Protein AF-A0A957K0I7-F1 (afdb_monomer_lite)

Radius of gyration: 17.75 Å; chains: 1; bounding box: 52×29×49 Å

pLDDT: mean 94.02, std 5.44, range [66.31, 98.75]

Sequence (194 aa):
MSESTLFILFVSIIIAAIPTAIFVAIIYWIDRYEKEPLWLLITTFLWGAVPSIIAAFIINTLFSIPFYLVGEGFGDAIGATFIAPLVEESLKGAALLLILFFWRSEIDSLLDGIIYGAMIGLGFGMVEDIFYFVSQYQAGGVEGWTATILLRTMFSLNHALFTGVTGLGIAAAKLTRNNMVKIAAPFLGWCGAV

Foldseek 3Di:
DDPVLVVLLVVLLVLLVVLLVVVLVVLQVVCVPPGFDVVLLVVLLVQLQPPLLVQLVVQLVVVLVVQVVVPVVRSVCCSVPPVNLLSNLVSSLVSLVVCCVPVVVRLQDLSSLLSSQLSSLSSNLSNVSSVQLSVLCVVPNPVSNVVSSVVSSVVSRLSSRLSSLLSSLCSQLSNDPDPVSVPVSNVVSSVSSD

Structure (mmCIF, N/CA/C/O backbone):
data_AF-A0A957K0I7-F1
#
_entry.id   AF-A0A957K0I7-F1
#
loop_
_atom_site.group_PDB
_atom_site.id
_atom_site.type_symbol
_atom_site.label_atom_id
_atom_site.label_alt_id
_atom_site.label_comp_id
_atom_site.label_asym_id
_atom_site.label_entity_id
_atom_site.label_seq_id
_atom_site.pdbx_PDB_ins_code
_atom_site.Cartn_x
_atom_site.Cartn_y
_atom_site.Cartn_z
_atom_site.occupancy
_atom_site.B_iso_or_equiv
_atom_site.auth_seq_id
_atom_site.auth_comp_id
_atom_site.auth_asym_id
_atom_site.auth_atom_id
_atom_site.pdbx_PDB_model_num
ATOM 1 N N . MET A 1 1 ? 22.679 -8.306 -15.776 1.00 66.31 1 MET A N 1
ATOM 2 C CA . MET A 1 1 ? 22.317 -6.870 -15.835 1.00 66.31 1 MET A CA 1
ATOM 3 C C . MET A 1 1 ? 23.543 -6.080 -16.242 1.00 66.31 1 MET A C 1
ATOM 5 O O . MET A 1 1 ? 24.630 -6.453 -15.821 1.00 66.31 1 MET A O 1
ATOM 9 N N . SER A 1 2 ? 23.379 -5.036 -17.054 1.00 85.06 2 SER A N 1
ATOM 10 C CA . SER A 1 2 ? 24.474 -4.101 -17.342 1.00 85.06 2 SER A CA 1
ATOM 11 C C . SER A 1 2 ? 24.793 -3.245 -16.105 1.00 85.06 2 SER A C 1
ATOM 13 O O . SER A 1 2 ? 23.934 -3.091 -15.231 1.00 85.06 2 SER A O 1
ATOM 15 N N . GLU A 1 3 ? 26.002 -2.681 -16.025 1.00 86.06 3 GLU A N 1
ATOM 16 C CA . GLU A 1 3 ? 26.393 -1.775 -14.932 1.00 86.06 3 GLU A CA 1
ATOM 17 C C . GLU A 1 3 ? 25.446 -0.570 -14.815 1.00 86.06 3 GLU A C 1
ATOM 19 O O . GLU A 1 3 ? 25.076 -0.175 -13.709 1.00 86.06 3 GLU A O 1
ATOM 24 N N . SER A 1 4 ? 24.958 -0.045 -15.945 1.00 86.81 4 SER A N 1
ATOM 25 C CA . SER A 1 4 ? 23.986 1.051 -15.956 1.00 86.81 4 SER A CA 1
ATOM 26 C C . SER A 1 4 ? 22.631 0.637 -15.378 1.00 86.81 4 SER A C 1
ATOM 28 O O . SER A 1 4 ? 22.035 1.398 -14.622 1.00 86.81 4 SER A O 1
ATOM 30 N N . THR A 1 5 ? 22.153 -0.583 -15.646 1.00 89.19 5 THR A N 1
ATOM 31 C CA . THR A 1 5 ? 20.900 -1.082 -15.052 1.00 89.19 5 THR A CA 1
ATOM 32 C C . THR A 1 5 ? 21.017 -1.260 -13.536 1.00 89.19 5 THR A C 1
ATOM 34 O O . THR A 1 5 ? 20.062 -0.980 -12.817 1.00 89.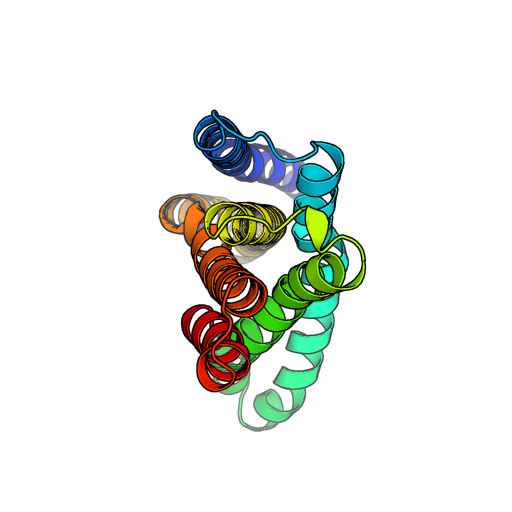19 5 THR A O 1
ATOM 37 N N . LEU A 1 6 ? 22.172 -1.712 -13.033 1.00 92.38 6 LEU A N 1
ATOM 38 C CA . LEU A 1 6 ? 22.417 -1.826 -11.587 1.00 92.38 6 LEU A CA 1
ATOM 39 C C . LEU A 1 6 ? 22.418 -0.455 -10.907 1.00 92.38 6 LEU A C 1
ATOM 41 O O . LEU A 1 6 ? 21.799 -0.290 -9.857 1.00 92.38 6 LEU A O 1
ATOM 45 N N . PHE A 1 7 ? 23.062 0.533 -11.530 1.00 94.69 7 PHE A N 1
ATOM 46 C CA . PHE A 1 7 ? 23.032 1.912 -11.054 1.00 94.69 7 PHE A CA 1
ATOM 47 C C . PHE A 1 7 ? 21.597 2.456 -10.999 1.00 94.69 7 PHE A C 1
ATOM 49 O O . PHE A 1 7 ? 21.172 2.963 -9.963 1.00 94.69 7 PHE A O 1
ATOM 56 N N . ILE A 1 8 ? 20.818 2.280 -12.070 1.00 95.69 8 ILE A N 1
ATOM 57 C CA . ILE A 1 8 ? 19.419 2.728 -12.116 1.00 95.69 8 ILE A CA 1
ATOM 58 C C . ILE A 1 8 ? 18.557 2.023 -11.073 1.00 95.69 8 ILE A C 1
ATOM 60 O O . ILE A 1 8 ? 17.728 2.679 -10.448 1.00 95.69 8 ILE A O 1
ATOM 64 N N . LEU A 1 9 ? 18.755 0.724 -10.837 1.00 95.94 9 LEU A N 1
ATOM 65 C CA . LEU A 1 9 ? 18.056 0.007 -9.769 1.00 95.94 9 LEU A CA 1
ATOM 66 C C . LEU A 1 9 ? 18.325 0.654 -8.404 1.00 95.94 9 LEU A C 1
ATOM 68 O O . LEU A 1 9 ? 17.383 0.952 -7.675 1.00 95.94 9 LEU A O 1
ATOM 72 N N . PHE A 1 10 ? 19.591 0.918 -8.073 1.00 96.81 10 PHE A N 1
ATOM 73 C CA . PHE A 1 10 ? 19.952 1.545 -6.799 1.00 96.81 10 PHE A CA 1
ATOM 74 C C . PHE A 1 10 ? 19.325 2.936 -6.641 1.00 96.81 10 PHE A C 1
ATOM 76 O O . PHE A 1 10 ? 18.742 3.242 -5.601 1.00 96.81 10 PHE A O 1
ATOM 83 N N . VAL A 1 11 ? 19.379 3.763 -7.688 1.00 96.94 11 VAL A N 1
ATOM 84 C CA . VAL A 1 11 ? 18.759 5.095 -7.665 1.00 96.94 11 VAL A CA 1
ATOM 85 C C . VAL A 1 11 ? 17.232 4.994 -7.567 1.00 96.94 11 VAL A C 1
ATOM 87 O O . VAL A 1 11 ? 16.623 5.747 -6.814 1.00 96.94 11 VAL A O 1
ATOM 90 N N . SER A 1 12 ? 16.613 4.030 -8.250 1.00 96.62 12 SER A N 1
ATOM 91 C CA . SER A 1 12 ? 15.164 3.780 -8.196 1.00 96.62 12 SER A CA 1
ATOM 92 C C . SER A 1 12 ? 14.698 3.398 -6.790 1.00 96.62 12 SER A C 1
ATOM 94 O O . SER A 1 12 ? 13.670 3.896 -6.342 1.00 96.62 12 SER A O 1
ATOM 96 N N . ILE A 1 13 ? 15.478 2.584 -6.067 1.00 97.06 13 ILE A N 1
ATOM 97 C CA . ILE A 1 13 ? 15.206 2.237 -4.662 1.00 97.06 13 ILE A CA 1
ATOM 98 C C . ILE A 1 13 ? 15.201 3.492 -3.787 1.00 97.06 13 ILE A C 1
ATOM 100 O O . ILE A 1 13 ? 14.279 3.688 -3.000 1.00 97.06 13 ILE A O 1
ATOM 104 N N . ILE A 1 14 ? 16.205 4.361 -3.937 1.00 97.12 14 ILE A N 1
ATOM 105 C CA . ILE A 1 14 ? 16.284 5.606 -3.160 1.00 97.12 14 ILE A CA 1
ATOM 106 C C . ILE A 1 14 ? 15.091 6.510 -3.477 1.00 97.12 14 ILE A C 1
ATOM 108 O O . ILE A 1 14 ? 14.452 7.023 -2.561 1.00 97.12 14 ILE A O 1
ATOM 112 N N . ILE A 1 15 ? 14.772 6.687 -4.761 1.00 95.94 15 ILE A N 1
ATOM 113 C CA . ILE A 1 15 ? 13.673 7.552 -5.197 1.00 95.94 15 ILE A CA 1
ATOM 114 C C . ILE A 1 15 ? 12.327 7.042 -4.679 1.00 95.94 15 ILE A C 1
ATOM 116 O O . ILE A 1 15 ? 11.565 7.851 -4.164 1.00 95.94 15 ILE A O 1
ATOM 120 N N . ALA A 1 16 ? 12.048 5.736 -4.746 1.00 96.06 16 ALA A N 1
ATOM 121 C CA . ALA A 1 16 ? 10.809 5.153 -4.219 1.00 96.06 16 ALA A CA 1
ATOM 122 C C . ALA A 1 16 ? 10.726 5.227 -2.682 1.00 96.06 16 ALA A C 1
ATOM 124 O O . ALA A 1 16 ? 9.651 5.423 -2.108 1.00 96.06 16 ALA A O 1
ATOM 125 N N . ALA A 1 17 ? 11.865 5.114 -1.992 1.00 96.00 17 ALA A N 1
ATOM 126 C CA . ALA A 1 17 ? 11.919 5.170 -0.535 1.00 96.00 17 ALA A CA 1
ATOM 127 C C . ALA A 1 17 ? 11.617 6.567 0.030 1.00 96.00 17 ALA A C 1
ATOM 129 O O . ALA A 1 17 ? 11.059 6.657 1.118 1.00 96.00 17 ALA A O 1
ATOM 130 N N . ILE A 1 18 ? 11.951 7.653 -0.677 1.00 95.25 18 ILE A N 1
ATOM 131 C CA . ILE A 1 18 ? 11.739 9.031 -0.190 1.00 95.25 18 ILE A CA 1
ATOM 132 C C . ILE A 1 18 ? 10.255 9.350 0.084 1.00 95.25 18 ILE A C 1
ATOM 134 O O . ILE A 1 18 ? 9.939 9.662 1.235 1.00 95.25 18 ILE A O 1
ATOM 138 N N . PRO A 1 19 ? 9.328 9.283 -0.897 1.00 93.88 19 PRO A N 1
ATOM 139 C CA . PRO A 1 19 ? 7.916 9.567 -0.649 1.00 93.88 19 PRO A CA 1
ATOM 140 C C . PRO A 1 19 ? 7.328 8.562 0.343 1.00 93.88 19 PRO A C 1
ATOM 142 O O . PRO A 1 19 ? 6.630 8.959 1.273 1.00 93.88 19 PRO A O 1
ATOM 145 N N . THR A 1 20 ? 7.693 7.283 0.225 1.00 96.19 20 THR A N 1
ATOM 146 C CA . THR A 1 20 ? 7.262 6.231 1.152 1.00 96.19 20 THR A CA 1
ATOM 147 C C . THR A 1 20 ? 7.633 6.565 2.598 1.00 96.19 20 THR A C 1
ATOM 149 O O . THR A 1 20 ? 6.773 6.545 3.474 1.00 96.19 20 THR A O 1
ATOM 152 N N . ALA A 1 21 ? 8.888 6.936 2.865 1.00 95.75 21 ALA A N 1
ATOM 153 C CA . ALA A 1 21 ? 9.355 7.293 4.202 1.00 95.75 21 ALA A CA 1
ATOM 154 C C . ALA A 1 21 ? 8.661 8.550 4.743 1.00 95.75 21 ALA A C 1
ATOM 156 O O . ALA A 1 21 ? 8.320 8.594 5.925 1.00 95.75 21 ALA A O 1
ATOM 157 N N . ILE A 1 22 ? 8.407 9.547 3.886 1.00 94.94 22 ILE A N 1
ATOM 158 C CA . ILE A 1 22 ? 7.628 10.738 4.251 1.00 94.94 22 ILE A CA 1
ATOM 159 C C . ILE A 1 22 ? 6.218 10.329 4.693 1.00 94.94 22 ILE A C 1
ATOM 161 O O . ILE A 1 22 ? 5.757 10.779 5.740 1.00 94.94 22 ILE A O 1
ATOM 165 N N . PHE A 1 23 ? 5.544 9.446 3.954 1.00 94.62 23 PHE A N 1
ATOM 166 C CA . PHE A 1 23 ? 4.185 9.024 4.299 1.00 94.62 23 PHE A CA 1
ATOM 167 C C . PHE A 1 23 ? 4.119 8.102 5.508 1.00 94.62 23 PHE A C 1
ATOM 169 O O . PHE A 1 23 ? 3.231 8.285 6.336 1.00 94.62 23 PHE A O 1
ATOM 176 N N . VAL A 1 24 ? 5.083 7.195 5.682 1.00 95.62 24 VAL A N 1
ATOM 177 C CA . VAL A 1 24 ? 5.223 6.425 6.927 1.00 95.62 24 VAL A CA 1
ATOM 178 C C . VAL A 1 24 ? 5.392 7.374 8.116 1.00 95.62 24 VAL A C 1
ATOM 180 O O . VAL A 1 24 ? 4.730 7.199 9.137 1.00 95.62 24 VAL A O 1
ATOM 183 N N . ALA A 1 25 ? 6.221 8.414 7.985 1.00 94.50 25 ALA A N 1
ATOM 184 C CA . ALA A 1 25 ? 6.403 9.407 9.041 1.00 94.50 25 ALA A CA 1
ATOM 185 C C . ALA A 1 25 ? 5.122 10.213 9.318 1.00 94.50 25 ALA A C 1
ATOM 187 O O . ALA A 1 25 ? 4.814 10.474 10.480 1.00 94.50 25 ALA A O 1
ATOM 188 N N . ILE A 1 26 ? 4.359 10.579 8.281 1.00 93.62 26 ILE A N 1
ATOM 189 C CA . ILE A 1 26 ? 3.063 11.261 8.428 1.00 93.62 26 ILE A CA 1
ATOM 190 C C . ILE A 1 26 ? 2.051 10.355 9.136 1.00 93.62 26 ILE A C 1
ATOM 192 O O . ILE A 1 26 ? 1.419 10.806 10.085 1.00 93.62 26 ILE A O 1
ATOM 196 N N . ILE A 1 27 ? 1.919 9.091 8.727 1.00 92.50 27 ILE A N 1
ATOM 197 C CA . ILE A 1 27 ? 1.015 8.113 9.356 1.00 92.50 27 ILE A CA 1
ATOM 198 C C . ILE A 1 27 ? 1.375 7.930 10.831 1.00 92.50 27 ILE A C 1
ATOM 200 O O . ILE A 1 27 ? 0.520 8.088 11.698 1.00 92.50 27 ILE A O 1
ATOM 204 N N . TYR A 1 28 ? 2.658 7.712 11.123 1.00 91.31 28 TYR A N 1
ATOM 205 C CA . TYR A 1 28 ? 3.152 7.583 12.494 1.00 91.31 28 TYR A CA 1
ATOM 206 C C . TYR A 1 28 ? 2.937 8.854 13.335 1.00 91.31 28 TYR A C 1
ATOM 208 O O . TYR A 1 28 ? 2.811 8.790 14.557 1.00 91.31 28 TYR A O 1
ATOM 216 N N . TRP A 1 29 ? 2.914 10.029 12.700 1.00 90.88 29 TRP A N 1
ATOM 217 C CA . TRP A 1 29 ? 2.640 11.298 13.371 1.00 90.88 29 TRP A CA 1
ATOM 218 C C . TRP A 1 29 ? 1.145 11.551 13.602 1.00 90.88 29 TRP A C 1
ATOM 220 O O . TRP A 1 29 ? 0.786 12.119 14.634 1.00 90.88 29 TRP A O 1
ATOM 230 N N . ILE A 1 30 ? 0.276 11.144 12.670 1.00 87.62 30 ILE A N 1
ATOM 231 C CA . ILE A 1 30 ? -1.187 11.231 12.819 1.00 87.62 30 ILE A CA 1
ATOM 232 C C . ILE A 1 30 ? -1.633 10.408 14.028 1.00 87.62 30 ILE A C 1
ATOM 234 O O . ILE A 1 30 ? -2.478 10.858 14.805 1.00 87.62 30 ILE A O 1
ATOM 238 N N . ASP A 1 31 ? -0.987 9.266 14.240 1.00 84.69 31 ASP A N 1
ATOM 239 C CA . ASP A 1 31 ? -1.223 8.355 15.352 1.00 84.69 31 ASP A CA 1
ATOM 240 C C . ASP A 1 31 ? -0.607 8.821 16.692 1.00 84.69 31 ASP A C 1
ATOM 242 O O . ASP A 1 31 ? 0.098 8.117 17.415 1.00 84.69 31 ASP A O 1
ATOM 246 N N . ARG A 1 32 ? -0.786 10.103 17.022 1.00 80.19 32 ARG A N 1
ATOM 247 C CA . ARG A 1 32 ? -0.104 10.731 18.167 1.00 80.19 32 ARG A CA 1
ATOM 248 C C . ARG A 1 32 ? -0.681 10.355 19.530 1.00 80.19 32 ARG A C 1
ATOM 250 O O . ARG A 1 32 ? 0.000 10.577 20.532 1.00 80.19 32 ARG A O 1
ATOM 257 N N . TYR A 1 33 ? -1.941 9.925 19.580 1.00 75.50 33 TYR A N 1
ATOM 258 C CA . TYR A 1 33 ? -2.683 9.732 20.830 1.00 75.50 33 TYR A CA 1
ATOM 259 C C . TYR A 1 33 ? -2.696 8.270 21.287 1.00 75.50 33 TYR A C 1
ATOM 261 O O . TYR A 1 33 ? -2.727 8.043 22.494 1.00 75.50 33 TYR A O 1
ATOM 269 N N . GLU A 1 34 ? -2.590 7.315 20.361 1.00 82.56 34 GLU A N 1
ATOM 270 C CA . GLU A 1 34 ? -2.687 5.877 20.626 1.00 82.56 34 GLU A CA 1
ATOM 271 C C . GLU A 1 34 ? -1.740 5.102 19.706 1.00 82.56 34 GLU A C 1
ATOM 273 O O . GLU A 1 34 ? -2.150 4.407 18.797 1.00 82.56 34 GLU A O 1
ATOM 278 N N . LYS A 1 35 ? -0.433 5.263 19.936 1.00 83.44 35 LYS A N 1
ATOM 279 C CA . LYS A 1 35 ? 0.574 4.710 19.029 1.00 83.44 35 LYS A CA 1
ATOM 280 C C . LYS A 1 35 ? 0.463 3.197 18.875 1.00 83.44 35 LYS A C 1
ATOM 282 O O . LYS A 1 35 ? 0.718 2.471 19.841 1.00 83.44 35 LYS A O 1
ATOM 287 N N . GLU A 1 36 ? 0.289 2.753 17.638 1.00 90.81 36 GLU A N 1
ATOM 288 C CA . GLU A 1 36 ? 0.343 1.339 17.292 1.00 90.81 36 GLU A CA 1
ATOM 289 C C . GLU A 1 36 ? 1.702 0.711 17.640 1.00 90.81 36 GLU A C 1
ATOM 291 O O . GLU A 1 36 ? 2.762 1.357 17.530 1.00 90.81 36 GLU A O 1
ATOM 296 N N . PRO A 1 37 ? 1.734 -0.585 18.005 1.00 92.94 37 PRO A N 1
ATOM 297 C CA . PRO A 1 37 ? 2.982 -1.290 18.228 1.00 92.94 37 PRO A CA 1
ATOM 298 C C . PRO A 1 37 ? 3.869 -1.238 16.981 1.00 92.94 37 PRO A C 1
ATOM 300 O O . PRO A 1 37 ? 3.512 -1.724 15.907 1.00 92.94 37 PRO A O 1
ATOM 303 N N . LEU A 1 38 ? 5.087 -0.711 17.134 1.00 94.31 38 LEU A N 1
ATOM 304 C CA . LEU A 1 38 ? 6.014 -0.521 16.011 1.00 94.31 38 LEU A CA 1
ATOM 305 C C . LEU A 1 38 ? 6.267 -1.816 15.222 1.00 94.31 38 LEU A C 1
ATOM 307 O O . LEU A 1 38 ? 6.427 -1.787 14.004 1.00 94.31 38 LEU A O 1
ATOM 311 N N . TRP A 1 39 ? 6.283 -2.963 15.903 1.00 96.19 39 TRP A N 1
ATOM 312 C CA . TRP A 1 39 ? 6.478 -4.253 15.251 1.00 96.19 39 TRP A CA 1
ATOM 313 C C . TRP A 1 39 ? 5.316 -4.617 14.310 1.00 96.19 39 TRP A C 1
ATOM 315 O O . TRP A 1 39 ? 5.571 -5.234 13.276 1.00 96.19 39 TRP A O 1
ATOM 325 N N . LEU A 1 40 ? 4.076 -4.199 14.597 1.00 96.44 40 LEU A N 1
ATOM 326 C CA . LEU A 1 40 ? 2.932 -4.390 13.699 1.00 96.44 40 LEU A CA 1
ATOM 327 C C . LEU A 1 40 ? 2.991 -3.449 12.505 1.00 96.44 40 LEU A C 1
ATOM 329 O O . LEU A 1 40 ? 2.747 -3.899 11.388 1.00 96.44 40 LEU A O 1
ATOM 333 N N . LEU A 1 41 ? 3.397 -2.192 12.698 1.00 96.88 41 LEU A N 1
ATOM 334 C CA . LEU A 1 41 ? 3.631 -1.255 11.590 1.00 96.88 41 LEU A CA 1
ATOM 335 C C . LEU A 1 41 ? 4.718 -1.769 10.633 1.00 96.88 41 LEU A C 1
ATOM 337 O O . LEU A 1 41 ? 4.567 -1.718 9.414 1.00 96.88 41 LEU A O 1
ATOM 341 N N . ILE A 1 42 ? 5.802 -2.330 11.176 1.00 97.75 42 ILE A N 1
ATOM 342 C CA . ILE A 1 42 ? 6.856 -2.961 10.370 1.00 97.75 42 ILE A CA 1
ATOM 343 C C . ILE A 1 42 ? 6.317 -4.215 9.675 1.00 97.75 42 ILE A C 1
ATOM 345 O O . ILE A 1 42 ? 6.557 -4.406 8.487 1.00 97.75 42 ILE A O 1
ATOM 349 N N . THR A 1 43 ? 5.574 -5.067 10.383 1.00 98.00 43 THR A N 1
ATOM 350 C CA . THR A 1 43 ? 5.046 -6.321 9.821 1.00 98.00 43 THR A CA 1
ATOM 351 C C . THR A 1 43 ? 4.048 -6.061 8.694 1.00 98.00 43 THR A C 1
ATOM 353 O O . THR A 1 43 ? 4.112 -6.717 7.658 1.00 98.00 43 THR A O 1
ATOM 356 N N . THR A 1 44 ? 3.161 -5.080 8.860 1.00 98.25 44 THR A N 1
ATOM 357 C CA . THR A 1 44 ? 2.193 -4.655 7.838 1.00 98.25 44 THR A CA 1
ATOM 358 C C . THR A 1 44 ? 2.883 -4.083 6.610 1.00 98.25 44 THR A C 1
ATOM 360 O O . THR A 1 44 ? 2.599 -4.519 5.496 1.00 98.25 44 THR A O 1
ATOM 363 N N . PHE A 1 45 ? 3.863 -3.200 6.802 1.00 98.62 45 PHE A N 1
ATOM 364 C CA . PHE A 1 45 ? 4.696 -2.705 5.709 1.00 98.62 45 PHE A CA 1
ATOM 365 C C . PHE A 1 45 ? 5.399 -3.839 4.955 1.00 98.62 45 PHE A C 1
ATOM 367 O O . PHE A 1 45 ? 5.314 -3.932 3.730 1.00 98.62 45 PHE A O 1
ATOM 374 N N . LEU A 1 46 ? 6.064 -4.740 5.683 1.00 98.50 46 LEU A N 1
ATOM 375 C CA . LEU A 1 46 ? 6.791 -5.860 5.090 1.00 98.50 46 LEU A CA 1
ATOM 376 C C . LEU A 1 46 ? 5.865 -6.856 4.392 1.00 98.50 46 LEU A C 1
ATOM 378 O O . LEU A 1 46 ? 6.269 -7.436 3.387 1.00 98.50 46 LEU A O 1
ATOM 382 N N . TRP A 1 47 ? 4.631 -7.034 4.870 1.00 98.69 47 TRP A N 1
ATOM 383 C CA . TRP A 1 47 ? 3.631 -7.855 4.192 1.00 98.69 47 TRP A CA 1
ATOM 384 C C . TRP A 1 47 ? 3.323 -7.328 2.789 1.00 98.69 47 TRP A C 1
ATOM 386 O O . TRP A 1 47 ? 3.329 -8.096 1.825 1.00 98.69 47 TRP A O 1
ATOM 396 N N . GLY A 1 48 ? 3.099 -6.017 2.666 1.00 98.38 48 GLY A N 1
ATOM 397 C CA . GLY A 1 48 ? 2.915 -5.364 1.371 1.00 98.38 48 GLY A CA 1
ATOM 398 C C . GLY A 1 48 ? 4.153 -5.490 0.485 1.00 98.38 48 GLY A C 1
ATOM 399 O O . GLY A 1 48 ? 4.062 -5.927 -0.660 1.00 98.38 48 GLY A O 1
ATOM 400 N N . ALA A 1 49 ? 5.320 -5.170 1.047 1.00 98.19 49 ALA A N 1
ATOM 401 C CA . ALA A 1 49 ? 6.584 -5.085 0.318 1.00 98.19 49 ALA A CA 1
ATOM 402 C C . ALA A 1 49 ? 7.159 -6.437 -0.137 1.00 98.19 49 ALA A C 1
ATOM 404 O O . ALA A 1 49 ? 8.014 -6.463 -1.020 1.00 98.19 49 ALA A O 1
ATOM 405 N N . VAL A 1 50 ? 6.753 -7.559 0.469 1.00 97.88 50 VAL A N 1
ATOM 406 C CA . VAL A 1 50 ? 7.363 -8.868 0.184 1.00 97.88 50 VAL A CA 1
ATOM 407 C C . VAL A 1 50 ? 6.330 -9.910 -0.260 1.00 97.88 50 VAL A C 1
ATOM 409 O O . VAL A 1 50 ? 6.216 -10.130 -1.467 1.00 97.88 50 VAL A O 1
ATOM 412 N N . PRO A 1 51 ? 5.572 -10.586 0.629 1.00 97.56 51 PRO A N 1
ATOM 413 C CA . PRO A 1 51 ? 4.712 -11.683 0.200 1.00 97.56 51 PRO A CA 1
ATOM 414 C C . PRO A 1 51 ? 3.565 -11.220 -0.699 1.00 97.56 51 PRO A C 1
ATOM 416 O O . PRO A 1 51 ? 3.250 -11.918 -1.660 1.00 97.56 51 PRO A O 1
ATOM 419 N N . SER A 1 52 ? 2.960 -10.059 -0.425 1.00 97.19 52 SER A N 1
ATOM 420 C CA . SER A 1 52 ? 1.818 -9.569 -1.201 1.00 97.19 52 SER A CA 1
ATOM 421 C C . SER A 1 52 ? 2.211 -9.269 -2.644 1.00 97.19 52 SER A C 1
ATOM 423 O O . SER A 1 52 ? 1.582 -9.797 -3.556 1.00 97.19 52 SER A O 1
ATOM 425 N N . ILE A 1 53 ? 3.284 -8.507 -2.862 1.00 95.81 53 ILE A N 1
ATOM 426 C CA . ILE A 1 53 ? 3.730 -8.166 -4.214 1.00 95.81 53 ILE A CA 1
ATOM 427 C C . ILE A 1 53 ? 4.241 -9.380 -4.996 1.00 95.81 53 ILE A C 1
ATOM 429 O O . ILE A 1 53 ? 3.884 -9.551 -6.158 1.00 95.81 53 ILE A O 1
ATOM 433 N N . ILE A 1 54 ? 4.989 -10.291 -4.360 1.00 96.50 54 ILE A N 1
ATOM 434 C CA . ILE A 1 54 ? 5.450 -11.530 -5.012 1.00 96.50 54 ILE A CA 1
ATOM 435 C C . ILE A 1 54 ? 4.257 -12.391 -5.440 1.00 96.50 54 ILE A C 1
ATOM 437 O O . ILE A 1 54 ? 4.205 -12.859 -6.579 1.00 96.50 54 ILE A O 1
ATOM 441 N N . ALA A 1 55 ? 3.289 -12.596 -4.543 1.00 97.12 55 ALA A N 1
ATOM 442 C CA . ALA A 1 55 ? 2.091 -13.361 -4.861 1.00 97.12 55 ALA A CA 1
ATOM 443 C C . ALA A 1 55 ? 1.256 -12.671 -5.948 1.00 97.12 55 ALA A C 1
ATOM 445 O O . ALA A 1 55 ? 0.775 -13.353 -6.850 1.00 97.12 55 ALA A O 1
ATOM 446 N N . ALA A 1 56 ? 1.142 -11.339 -5.912 1.00 95.94 56 ALA A N 1
ATOM 447 C CA . ALA A 1 56 ? 0.415 -10.570 -6.914 1.00 95.94 56 ALA A CA 1
ATOM 448 C C . ALA A 1 56 ? 1.037 -10.742 -8.299 1.00 95.94 56 ALA A C 1
ATOM 450 O O . ALA A 1 56 ? 0.328 -11.098 -9.232 1.00 95.94 56 ALA A O 1
ATOM 451 N N . PHE A 1 57 ? 2.361 -10.613 -8.431 1.00 92.25 57 PHE A N 1
ATOM 452 C CA . PHE A 1 57 ? 3.052 -10.847 -9.702 1.00 92.25 57 PHE A CA 1
ATOM 453 C C . PHE A 1 57 ? 2.771 -12.239 -10.279 1.00 92.25 57 PHE A C 1
ATOM 455 O O . PHE A 1 57 ? 2.463 -12.367 -11.467 1.00 92.25 57 PHE A O 1
ATOM 462 N N . ILE A 1 58 ? 2.844 -13.284 -9.450 1.00 94.12 58 ILE A N 1
ATOM 463 C CA . ILE A 1 58 ? 2.589 -14.665 -9.885 1.00 94.12 58 ILE A CA 1
ATOM 464 C C . ILE A 1 58 ? 1.130 -14.829 -10.321 1.00 94.12 58 ILE A C 1
ATOM 466 O O . ILE A 1 58 ? 0.861 -15.334 -11.411 1.00 94.12 58 ILE A O 1
ATOM 470 N N . ILE A 1 59 ? 0.185 -14.402 -9.483 1.00 94.62 59 ILE A N 1
ATOM 471 C CA . ILE A 1 59 ? -1.247 -14.594 -9.721 1.00 94.62 59 ILE A CA 1
ATOM 472 C C . ILE A 1 59 ? -1.712 -13.747 -10.911 1.00 94.62 59 ILE A C 1
ATOM 474 O O . ILE A 1 59 ? -2.361 -14.289 -11.800 1.00 94.62 59 ILE A O 1
ATOM 478 N N . ASN A 1 60 ? -1.315 -12.476 -11.002 1.00 92.31 60 ASN A N 1
ATOM 479 C CA . ASN A 1 60 ? -1.628 -11.609 -12.144 1.00 92.31 60 ASN A CA 1
ATOM 480 C C . ASN A 1 60 ? -1.147 -12.235 -13.453 1.00 92.31 60 ASN A C 1
ATOM 482 O O . ASN A 1 60 ? -1.912 -12.330 -14.409 1.00 92.31 60 ASN A O 1
ATOM 486 N N . THR A 1 61 ? 0.087 -12.748 -13.480 1.00 87.69 61 THR A N 1
ATOM 487 C CA . THR A 1 61 ? 0.629 -13.413 -14.672 1.00 87.69 61 THR A CA 1
ATOM 488 C C . THR A 1 61 ? -0.218 -14.623 -15.063 1.00 87.69 61 THR A C 1
ATOM 490 O O . THR A 1 61 ? -0.611 -14.746 -16.219 1.00 87.69 61 THR A O 1
ATOM 493 N N . LEU A 1 62 ? -0.546 -15.501 -14.110 1.00 90.69 62 LEU A N 1
ATOM 494 C CA . LEU A 1 62 ? -1.327 -16.711 -14.381 1.00 90.69 62 LEU A CA 1
ATOM 495 C C . LEU A 1 62 ? -2.749 -16.404 -14.863 1.00 90.69 62 LEU A C 1
ATOM 497 O O . LEU A 1 62 ? -3.237 -17.051 -15.790 1.00 90.69 62 LEU A O 1
ATOM 501 N N . PHE A 1 63 ? -3.408 -15.421 -14.251 1.00 88.69 63 PHE A N 1
ATOM 502 C CA . PHE A 1 63 ? -4.783 -15.055 -14.580 1.00 88.69 63 PHE A CA 1
ATOM 503 C C . PHE A 1 63 ? -4.888 -14.273 -15.897 1.00 88.69 63 PHE A C 1
ATOM 505 O O . PHE A 1 63 ? -5.938 -14.332 -16.533 1.00 88.69 63 PHE A O 1
ATOM 512 N N . SER A 1 64 ? -3.815 -13.617 -16.354 1.00 85.06 64 SER A N 1
ATOM 513 C CA . SER A 1 64 ? -3.774 -12.928 -17.654 1.00 85.06 64 SER A CA 1
ATOM 514 C C . SER A 1 64 ? -3.547 -13.868 -18.851 1.00 85.06 64 SER A C 1
ATOM 516 O O . SER A 1 64 ? -3.960 -13.538 -19.963 1.00 85.06 64 SER A O 1
ATOM 518 N N . ILE A 1 65 ? -2.972 -15.069 -18.652 1.00 86.19 65 ILE A N 1
ATOM 519 C CA . ILE A 1 65 ? -2.671 -16.042 -19.732 1.00 86.19 65 ILE A CA 1
ATOM 520 C C . ILE A 1 65 ? -3.860 -16.325 -20.666 1.00 86.19 65 ILE A C 1
ATOM 522 O O . ILE A 1 65 ? -3.677 -16.251 -21.884 1.00 86.19 65 ILE A O 1
ATOM 526 N N . PRO A 1 66 ? -5.076 -16.627 -20.171 1.00 88.00 66 PRO A N 1
ATOM 527 C CA . PRO A 1 66 ? -6.208 -16.924 -21.048 1.00 88.00 66 PRO A CA 1
ATOM 528 C C . PRO A 1 66 ? -6.591 -15.753 -21.960 1.00 88.00 66 PRO A C 1
ATOM 530 O O . PRO A 1 66 ? -7.101 -15.971 -23.056 1.00 88.00 66 PRO A O 1
ATOM 533 N N . PHE A 1 67 ? -6.334 -14.516 -21.530 1.00 86.19 67 PHE A N 1
ATOM 534 C CA . PHE A 1 67 ? -6.695 -13.312 -22.276 1.00 86.19 67 PHE A CA 1
ATOM 535 C C . PHE A 1 67 ? -5.672 -12.971 -23.361 1.00 86.19 67 PHE A C 1
ATOM 537 O O . PHE A 1 67 ? -6.051 -12.434 -24.402 1.00 86.19 67 PHE A O 1
ATOM 544 N N . TYR A 1 68 ? -4.411 -13.383 -23.194 1.00 83.00 68 TYR A N 1
ATOM 545 C CA . TYR A 1 68 ? -3.405 -13.290 -24.255 1.00 83.00 68 TYR A CA 1
ATOM 546 C C . TYR A 1 68 ? -3.753 -14.134 -25.488 1.00 83.00 68 TYR A C 1
ATOM 548 O O . TYR A 1 68 ? -3.342 -13.795 -26.594 1.00 83.00 68 TYR A O 1
ATOM 556 N N . LEU A 1 69 ? -4.584 -15.173 -25.335 1.00 83.88 69 LEU A N 1
ATOM 557 C CA . LEU A 1 69 ? -5.102 -15.963 -26.460 1.00 83.88 69 LEU A CA 1
ATOM 558 C C . LEU A 1 69 ? -6.112 -15.191 -27.329 1.00 83.88 69 LEU A C 1
ATOM 560 O O . LEU A 1 69 ? -6.339 -15.571 -28.476 1.00 83.88 69 LEU A O 1
ATOM 564 N N . VAL A 1 70 ? -6.724 -14.129 -26.795 1.00 85.62 70 VAL A N 1
ATOM 565 C CA . VAL A 1 70 ? -7.660 -13.251 -27.523 1.00 85.62 70 VAL A CA 1
ATOM 566 C C . VAL A 1 70 ? -6.903 -12.129 -28.245 1.00 85.62 70 VAL A C 1
ATOM 568 O O . VAL A 1 70 ? -7.313 -11.692 -29.319 1.00 85.62 70 VAL A O 1
ATOM 571 N N . GLY A 1 71 ? -5.775 -11.692 -27.684 1.00 85.62 71 GLY A N 1
ATOM 572 C CA . GLY A 1 71 ? -4.837 -10.750 -28.288 1.00 85.62 71 GLY A CA 1
ATOM 573 C C . GLY A 1 71 ? -3.950 -10.103 -27.229 1.00 85.62 71 GLY A C 1
ATOM 574 O O . GLY A 1 71 ? -4.430 -9.793 -26.140 1.00 85.62 71 GLY A O 1
ATOM 575 N N . GLU A 1 72 ? -2.674 -9.865 -27.548 1.00 77.81 72 GLU A N 1
ATOM 576 C CA . GLU A 1 72 ? -1.681 -9.369 -26.577 1.00 77.81 72 GLU A CA 1
ATOM 577 C C . GLU A 1 72 ? -2.130 -8.072 -25.884 1.00 77.81 72 GLU A C 1
ATOM 579 O O . GLU A 1 72 ? -2.257 -8.037 -24.663 1.00 77.81 72 GLU A O 1
ATOM 584 N N . GLY A 1 73 ? -2.528 -7.057 -26.659 1.00 81.88 73 GLY A N 1
ATOM 585 C CA . GLY A 1 73 ? -3.004 -5.786 -26.099 1.00 81.88 73 GLY A CA 1
ATOM 586 C C . GLY A 1 73 ? -4.323 -5.883 -25.319 1.00 81.88 73 GLY A C 1
ATOM 587 O O . GLY A 1 73 ? -4.572 -5.068 -24.434 1.00 81.88 73 GLY A O 1
ATOM 588 N N . PHE A 1 74 ? -5.170 -6.879 -25.608 1.00 81.00 74 PHE A N 1
ATOM 589 C CA . PHE A 1 74 ? -6.388 -7.120 -24.828 1.00 81.00 74 PHE A CA 1
ATOM 590 C C . PHE A 1 74 ? -6.064 -7.793 -23.489 1.00 81.00 74 PHE A C 1
ATOM 592 O O . PHE A 1 74 ? -6.622 -7.405 -22.462 1.00 81.00 74 PHE A O 1
ATOM 599 N N . GLY A 1 75 ? -5.135 -8.755 -23.492 1.00 79.38 75 GLY A N 1
ATOM 600 C CA . GLY A 1 75 ? -4.636 -9.402 -22.281 1.00 79.38 75 GLY A CA 1
ATOM 601 C C . GLY A 1 75 ? -3.996 -8.411 -21.315 1.00 79.38 75 GLY A C 1
ATOM 602 O O . GLY A 1 75 ? -4.352 -8.405 -20.138 1.00 79.38 75 GLY A O 1
ATOM 603 N N . ASP A 1 76 ? -3.152 -7.509 -21.819 1.00 81.75 76 ASP A N 1
ATOM 604 C CA . ASP A 1 76 ? -2.525 -6.467 -20.998 1.00 81.75 76 ASP A CA 1
ATOM 605 C C . ASP A 1 76 ? -3.553 -5.490 -20.416 1.00 81.75 76 ASP A C 1
ATOM 607 O O . ASP A 1 76 ? -3.507 -5.172 -19.227 1.00 81.75 76 ASP A O 1
ATOM 611 N N . ALA A 1 77 ? -4.527 -5.049 -21.221 1.00 83.75 77 ALA A N 1
ATOM 612 C CA . ALA A 1 77 ? -5.560 -4.123 -20.763 1.00 83.75 77 ALA A CA 1
ATOM 613 C C . ALA A 1 77 ? -6.446 -4.736 -19.666 1.00 83.75 77 ALA A C 1
ATOM 615 O O . ALA A 1 77 ? -6.687 -4.099 -18.638 1.00 83.75 77 ALA A O 1
ATOM 616 N N . ILE A 1 78 ? -6.917 -5.974 -19.854 1.00 86.00 78 ILE A N 1
ATOM 617 C CA . ILE A 1 78 ? -7.739 -6.673 -18.855 1.00 86.00 78 ILE A CA 1
ATOM 618 C C . ILE A 1 78 ? -6.923 -6.991 -17.600 1.00 86.00 78 ILE A C 1
ATOM 620 O O . ILE A 1 78 ? -7.409 -6.787 -16.483 1.00 86.00 78 ILE A O 1
ATOM 624 N N . GLY A 1 79 ? -5.681 -7.443 -17.786 1.00 84.06 79 GLY A N 1
ATOM 625 C CA . GLY A 1 79 ? -4.743 -7.740 -16.711 1.00 84.06 79 GLY A CA 1
ATOM 626 C C . GLY A 1 79 ? -4.525 -6.538 -15.800 1.00 84.06 79 GLY A C 1
ATOM 627 O O . GLY A 1 79 ? -4.769 -6.628 -14.600 1.00 84.06 79 GLY A O 1
ATOM 628 N N . ALA A 1 80 ? -4.142 -5.398 -16.375 1.00 83.44 80 ALA A N 1
ATOM 629 C CA . ALA A 1 80 ? -3.843 -4.186 -15.617 1.00 83.44 80 ALA A CA 1
ATOM 630 C C . ALA A 1 80 ? -5.089 -3.503 -15.025 1.00 83.44 80 ALA A C 1
ATOM 632 O O . ALA A 1 80 ? -5.007 -2.927 -13.946 1.00 83.44 80 ALA A O 1
ATOM 633 N N . THR A 1 81 ? -6.238 -3.552 -15.709 1.00 85.81 81 THR A N 1
ATOM 634 C CA . THR A 1 81 ? -7.427 -2.776 -15.298 1.00 85.81 81 THR A CA 1
ATOM 635 C C . THR A 1 81 ? -8.323 -3.521 -14.315 1.00 85.81 81 THR A C 1
ATOM 637 O O . THR A 1 81 ? -8.926 -2.897 -13.451 1.00 85.81 81 THR A O 1
ATOM 640 N N . PHE A 1 82 ? -8.453 -4.843 -14.455 1.00 88.25 82 PHE A N 1
ATOM 641 C CA . PHE A 1 82 ? -9.421 -5.622 -13.678 1.00 88.25 82 PHE A CA 1
ATOM 642 C C . PHE A 1 82 ? -8.753 -6.666 -12.793 1.00 88.25 82 PHE A C 1
ATOM 644 O O . PHE A 1 82 ? -9.082 -6.772 -11.615 1.00 88.25 82 PHE A O 1
ATOM 651 N N . ILE A 1 83 ? -7.824 -7.449 -13.345 1.00 90.94 83 ILE A N 1
ATOM 652 C CA . ILE A 1 83 ? -7.229 -8.578 -12.618 1.00 90.94 83 ILE A CA 1
ATOM 653 C C . ILE A 1 83 ? -6.298 -8.068 -11.519 1.00 90.94 83 ILE A C 1
ATOM 655 O O . ILE A 1 83 ? -6.433 -8.488 -10.370 1.00 90.94 83 ILE A O 1
ATOM 659 N N . ALA A 1 84 ? -5.399 -7.143 -11.858 1.00 92.19 84 ALA A N 1
ATOM 660 C CA . ALA A 1 84 ? -4.394 -6.636 -10.936 1.00 92.19 84 ALA A CA 1
ATOM 661 C C . ALA A 1 84 ? -5.007 -5.992 -9.678 1.00 92.19 84 ALA A C 1
ATOM 663 O O . ALA A 1 84 ? -4.698 -6.490 -8.595 1.00 92.19 84 ALA A O 1
ATOM 664 N N . PRO A 1 85 ? -5.945 -5.022 -9.753 1.00 94.06 85 PRO A N 1
ATOM 665 C CA . PRO A 1 85 ? -6.536 -4.432 -8.546 1.00 94.06 85 PRO A CA 1
ATOM 666 C C . PRO A 1 85 ? -7.211 -5.472 -7.640 1.00 94.06 85 PRO A C 1
ATOM 668 O O . PRO A 1 85 ? -6.981 -5.494 -6.431 1.00 94.06 85 PRO A O 1
ATOM 671 N N . LEU A 1 86 ? -7.974 -6.405 -8.229 1.00 96.38 86 LEU A N 1
ATOM 672 C CA . LEU A 1 86 ? -8.649 -7.478 -7.492 1.00 96.38 86 LEU A CA 1
ATOM 673 C C . LEU A 1 86 ? -7.659 -8.358 -6.726 1.00 96.38 86 LEU A C 1
ATOM 675 O O . LEU A 1 86 ? -7.862 -8.643 -5.544 1.00 96.38 86 LEU A O 1
ATOM 679 N N . VAL A 1 87 ? -6.606 -8.819 -7.397 1.00 97.31 87 VAL A N 1
ATOM 680 C CA . VAL A 1 87 ? -5.601 -9.715 -6.816 1.00 97.31 87 VAL A CA 1
ATOM 681 C C . VAL A 1 87 ? -4.778 -8.982 -5.764 1.00 97.31 87 VAL A C 1
ATOM 683 O O . VAL A 1 87 ? -4.604 -9.483 -4.651 1.00 97.31 87 VAL A O 1
ATOM 686 N N . GLU A 1 88 ? -4.295 -7.792 -6.093 1.00 97.44 88 GLU A N 1
ATOM 687 C CA . GLU A 1 88 ? -3.421 -7.007 -5.231 1.00 97.44 88 GLU A CA 1
ATOM 688 C C . GLU A 1 88 ? -4.110 -6.601 -3.938 1.00 97.44 88 GLU A C 1
ATOM 690 O O . GLU A 1 88 ? -3.597 -6.900 -2.859 1.00 97.44 88 GLU A O 1
ATOM 695 N N . GLU A 1 89 ? -5.290 -5.985 -4.017 1.00 98.00 89 GLU A N 1
ATOM 696 C CA . GLU A 1 89 ? -6.011 -5.544 -2.822 1.00 98.00 89 GLU A CA 1
ATOM 697 C C . GLU A 1 89 ? -6.510 -6.731 -1.989 1.00 98.00 89 GLU A C 1
ATOM 699 O O . GLU A 1 89 ? -6.538 -6.650 -0.760 1.00 98.00 89 GLU A O 1
ATOM 704 N N . SER A 1 90 ? -6.795 -7.885 -2.605 1.00 98.25 90 SER A N 1
ATOM 705 C CA . SER A 1 90 ? -7.091 -9.116 -1.855 1.00 98.25 90 SER A CA 1
ATOM 706 C C . SER A 1 90 ? -5.877 -9.624 -1.069 1.00 98.25 90 SER A C 1
ATOM 708 O O . SER A 1 90 ? -5.999 -9.986 0.104 1.00 98.25 90 SER A O 1
ATOM 710 N N . LEU A 1 91 ? -4.690 -9.636 -1.682 1.00 98.44 91 LEU A N 1
ATOM 711 C CA . LEU A 1 91 ? -3.455 -10.088 -1.032 1.00 98.44 91 LEU A CA 1
ATOM 712 C C . LEU A 1 91 ? -2.979 -9.117 0.051 1.00 98.44 91 LEU A C 1
ATOM 714 O O . LEU A 1 91 ? -2.486 -9.552 1.095 1.00 98.44 91 LEU A O 1
ATOM 718 N N . LYS A 1 92 ? -3.141 -7.810 -0.168 1.00 98.56 92 LYS A N 1
ATOM 719 C CA . LYS A 1 92 ? -2.885 -6.779 0.846 1.00 98.56 92 LYS A CA 1
ATOM 720 C C . LYS A 1 92 ? -3.879 -6.917 2.000 1.00 98.56 92 LYS A C 1
ATOM 722 O O . LYS A 1 92 ? -3.473 -7.029 3.156 1.00 98.56 92 LYS A O 1
ATOM 727 N N . GLY A 1 93 ? -5.171 -7.021 1.686 1.00 98.00 93 GLY A N 1
ATOM 728 C CA . GLY A 1 93 ? -6.258 -7.201 2.651 1.00 98.00 93 GLY A CA 1
ATOM 729 C C . GLY A 1 93 ? -6.129 -8.461 3.512 1.00 98.00 93 GLY A C 1
ATOM 730 O O . GLY A 1 93 ? -6.565 -8.465 4.664 1.00 98.00 93 GLY A O 1
ATOM 731 N N . ALA A 1 94 ? -5.461 -9.508 3.019 1.00 98.31 94 ALA A N 1
ATOM 732 C CA . ALA A 1 94 ? -5.190 -10.712 3.800 1.00 98.31 94 ALA A CA 1
ATOM 733 C C . ALA A 1 94 ? -4.407 -10.424 5.096 1.00 98.31 94 ALA A C 1
ATOM 735 O O . ALA A 1 94 ? -4.718 -11.024 6.125 1.00 98.31 94 ALA A O 1
ATOM 736 N N . ALA A 1 95 ? -3.461 -9.475 5.104 1.00 97.88 95 ALA A N 1
ATOM 737 C CA . ALA A 1 95 ? -2.769 -9.088 6.338 1.00 97.88 95 ALA A CA 1
ATOM 738 C C . ALA A 1 95 ? -3.715 -8.480 7.375 1.00 97.88 95 ALA A C 1
ATOM 740 O O . ALA A 1 95 ? -3.613 -8.801 8.556 1.00 97.88 95 ALA A O 1
ATOM 741 N N . LEU A 1 96 ? -4.672 -7.657 6.946 1.00 98.31 96 LEU A N 1
ATOM 742 C CA . LEU A 1 96 ? -5.664 -7.069 7.847 1.00 98.31 96 LEU A CA 1
ATOM 743 C C . LEU A 1 96 ? -6.554 -8.145 8.479 1.00 98.31 96 LEU A C 1
ATOM 745 O O . LEU A 1 96 ? -6.871 -8.068 9.665 1.00 98.31 96 LEU A O 1
ATOM 749 N N . LEU A 1 97 ? -6.909 -9.186 7.721 1.00 97.88 97 LEU A N 1
ATOM 750 C CA . LEU A 1 97 ? -7.637 -10.338 8.257 1.00 97.88 97 LEU A CA 1
ATOM 751 C C . LEU A 1 97 ? -6.790 -11.149 9.246 1.00 97.88 97 LEU A C 1
ATOM 753 O O . LEU A 1 97 ? -7.317 -11.604 10.262 1.00 97.88 97 LEU A O 1
ATOM 757 N N . LEU A 1 98 ? -5.486 -11.302 8.994 1.00 97.75 98 LEU A N 1
ATOM 758 C CA . LEU A 1 98 ? -4.565 -11.939 9.941 1.00 97.75 98 LEU A CA 1
ATOM 759 C C . LEU A 1 98 ? -4.460 -11.135 11.243 1.00 97.75 98 LEU A C 1
ATOM 761 O O . LEU A 1 98 ? -4.521 -11.729 12.318 1.00 97.75 98 LEU A O 1
ATOM 765 N N . ILE A 1 99 ? -4.389 -9.802 11.169 1.00 97.44 99 ILE A N 1
ATOM 766 C CA . ILE A 1 99 ? -4.431 -8.931 12.355 1.00 97.44 99 ILE A CA 1
ATOM 767 C C . ILE A 1 99 ? -5.753 -9.093 13.089 1.00 97.44 99 ILE A C 1
ATOM 769 O O . ILE A 1 99 ? -5.752 -9.357 14.287 1.00 97.44 99 ILE A O 1
ATOM 773 N N . LEU A 1 100 ? -6.883 -9.051 12.384 1.00 96.75 100 LEU A N 1
ATOM 774 C CA . LEU A 1 100 ? -8.189 -9.263 13.003 1.00 96.75 100 LEU A CA 1
ATOM 775 C C . LEU A 1 100 ? -8.306 -10.637 13.686 1.00 96.75 100 LEU A C 1
ATOM 777 O O . LEU A 1 100 ? -9.023 -10.763 14.676 1.00 96.75 100 LEU A O 1
ATOM 781 N N . PHE A 1 101 ? -7.641 -11.673 13.177 1.00 97.00 101 PHE A N 1
ATOM 782 C CA . PHE A 1 101 ? -7.731 -13.019 13.741 1.00 97.00 101 PHE A CA 1
ATOM 783 C C . PHE A 1 101 ? -6.777 -13.236 14.925 1.00 97.00 101 PHE A C 1
ATOM 785 O O . PHE A 1 101 ? -7.194 -13.767 15.956 1.00 97.00 101 PHE A O 1
ATOM 792 N N . PHE A 1 102 ? -5.515 -12.814 14.802 1.00 97.25 102 PHE A N 1
ATOM 793 C CA . PHE A 1 102 ? -4.462 -13.087 15.789 1.00 97.25 102 PHE A CA 1
ATOM 794 C C . PHE A 1 102 ? -4.211 -11.934 16.770 1.00 97.25 102 PHE A C 1
ATO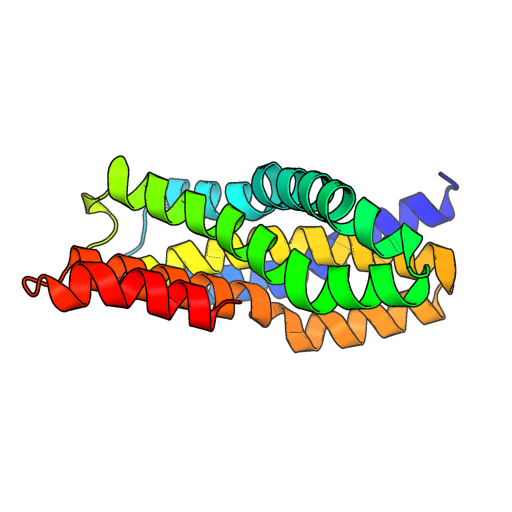M 796 O O . PHE A 1 102 ? -3.845 -12.183 17.917 1.00 97.25 102 PHE A O 1
ATOM 803 N N . TRP A 1 103 ? -4.454 -10.692 16.351 1.00 96.12 103 TRP A N 1
ATOM 804 C CA . TRP A 1 103 ? -4.144 -9.457 17.086 1.00 96.12 103 TRP A CA 1
ATOM 805 C C . TRP A 1 103 ? -5.344 -8.508 17.136 1.00 96.12 103 TRP A C 1
ATOM 807 O O . TRP A 1 103 ? -5.215 -7.294 17.070 1.00 96.12 103 TRP A O 1
ATOM 817 N N . ARG A 1 104 ? -6.551 -9.064 17.285 1.00 94.44 104 ARG A N 1
ATOM 818 C CA . ARG A 1 104 ? -7.814 -8.303 17.300 1.00 94.44 104 ARG A CA 1
ATOM 819 C C . ARG A 1 104 ? -7.889 -7.187 18.350 1.00 94.44 104 ARG A C 1
ATOM 821 O O . ARG A 1 104 ? -8.791 -6.354 18.269 1.00 94.44 104 ARG A O 1
ATOM 828 N N . SER A 1 105 ? -7.062 -7.260 19.397 1.00 94.19 105 SER A N 1
ATOM 829 C CA . SER A 1 105 ? -6.960 -6.223 20.427 1.00 94.19 105 SER A CA 1
ATOM 830 C C . SER A 1 105 ? -6.416 -4.925 19.858 1.00 94.19 105 SER A C 1
ATOM 832 O O . SER A 1 105 ? -6.884 -3.884 20.281 1.00 94.19 105 SER A O 1
ATOM 834 N N . GLU A 1 106 ? -5.539 -5.013 18.861 1.00 95.62 106 GLU A N 1
ATOM 835 C CA . GLU A 1 106 ? -4.824 -3.889 18.248 1.00 95.62 106 GLU A CA 1
ATOM 836 C C . GLU A 1 106 ? -5.660 -3.158 17.187 1.00 95.62 106 GLU A C 1
ATOM 838 O O . GLU A 1 106 ? -5.153 -2.304 16.490 1.00 95.62 106 GLU A O 1
ATOM 843 N N . ILE A 1 107 ? -6.926 -3.538 16.988 1.00 96.12 107 ILE A N 1
ATOM 844 C CA . ILE A 1 107 ? -7.858 -2.791 16.131 1.00 96.12 107 ILE A CA 1
ATOM 845 C C . ILE A 1 107 ? -8.986 -2.307 17.027 1.00 96.12 107 ILE A C 1
ATOM 847 O O . ILE A 1 107 ? -10.055 -2.918 17.038 1.00 96.12 107 ILE A O 1
ATOM 851 N N . ASP A 1 108 ? -8.779 -1.304 17.863 1.00 94.94 108 ASP A N 1
ATOM 852 C CA . ASP A 1 108 ? -9.782 -0.767 18.788 1.00 94.94 108 ASP A CA 1
ATOM 853 C C . ASP A 1 108 ? -10.395 0.572 18.356 1.00 94.94 108 ASP A C 1
ATOM 855 O O . ASP A 1 108 ? -11.472 0.932 18.849 1.00 94.94 108 ASP A O 1
ATOM 859 N N . SER A 1 109 ? -9.851 1.183 17.308 1.00 95.75 109 SER A N 1
ATOM 860 C CA . SER A 1 109 ? -10.392 2.346 16.624 1.00 95.75 109 SER A CA 1
ATOM 861 C C . SER A 1 109 ? -10.531 2.123 15.106 1.00 95.75 109 SER A C 1
ATOM 863 O O . SER A 1 109 ? -10.056 1.149 14.518 1.00 95.75 109 SER A O 1
ATOM 865 N N . LEU A 1 110 ? -11.271 3.015 14.435 1.00 97.06 110 LEU A N 1
ATOM 866 C CA . LEU A 1 110 ? -11.354 3.006 12.967 1.00 97.06 110 LEU A CA 1
ATOM 867 C C . LEU A 1 110 ? -10.031 3.434 12.320 1.00 97.06 110 LEU A C 1
ATOM 869 O O . LEU A 1 110 ? -9.758 3.052 11.181 1.00 97.06 110 LEU A O 1
ATOM 873 N N . LEU A 1 111 ? -9.247 4.247 13.033 1.00 96.50 111 LEU A N 1
ATOM 874 C CA . LEU A 1 111 ? -7.982 4.779 12.554 1.00 96.50 111 LEU A CA 1
ATOM 875 C C . LEU A 1 111 ? -6.934 3.666 12.449 1.00 96.50 111 LEU A C 1
ATOM 877 O O . LEU A 1 111 ? -6.239 3.627 11.443 1.00 96.50 111 LEU A O 1
ATOM 881 N N . ASP A 1 112 ? -6.898 2.717 13.379 1.00 96.31 112 ASP A N 1
ATOM 882 C CA . ASP A 1 112 ? -5.936 1.602 13.409 1.00 96.31 112 ASP A CA 1
ATOM 883 C C . ASP A 1 112 ? -6.050 0.758 12.137 1.00 96.31 112 ASP A C 1
ATOM 885 O O . ASP A 1 112 ? -5.065 0.439 11.472 1.00 96.31 112 ASP A O 1
ATOM 889 N N . GLY A 1 113 ? -7.290 0.464 11.726 1.00 97.44 113 GLY A N 1
ATOM 890 C CA . GLY A 1 113 ? -7.567 -0.217 10.464 1.00 97.44 113 GLY A CA 1
ATOM 891 C C . GLY A 1 113 ? -7.008 0.551 9.267 1.00 97.44 113 GLY A C 1
ATOM 892 O O . GLY A 1 113 ? -6.356 -0.041 8.406 1.00 97.44 113 GLY A O 1
ATOM 893 N N . ILE A 1 114 ? -7.218 1.872 9.230 1.00 97.81 114 ILE A N 1
ATOM 894 C CA . ILE A 1 114 ? -6.666 2.745 8.185 1.00 97.81 114 ILE A CA 1
ATOM 895 C C . ILE A 1 114 ? -5.135 2.739 8.232 1.00 97.81 114 ILE A C 1
ATOM 897 O O . ILE A 1 114 ? -4.516 2.621 7.179 1.00 97.81 114 ILE A O 1
ATOM 901 N N . ILE A 1 115 ? -4.522 2.837 9.414 1.00 97.31 115 ILE A N 1
ATOM 902 C CA . ILE A 1 115 ? -3.067 2.863 9.606 1.00 97.31 115 ILE A CA 1
ATOM 903 C C . ILE A 1 115 ? -2.448 1.561 9.105 1.00 97.31 115 ILE A C 1
ATOM 905 O O . ILE A 1 115 ? -1.561 1.599 8.254 1.00 97.31 115 ILE A O 1
ATOM 909 N N . TYR A 1 116 ? -2.934 0.407 9.563 1.00 98.25 116 TYR A N 1
ATOM 910 C CA . TYR A 1 116 ? -2.417 -0.884 9.117 1.00 98.25 116 TYR A CA 1
ATOM 911 C C . TYR A 1 116 ? -2.622 -1.095 7.622 1.00 98.25 116 TYR A C 1
ATOM 913 O O . TYR A 1 116 ? -1.704 -1.552 6.940 1.00 98.25 116 TYR A O 1
ATOM 921 N N . GLY A 1 117 ? -3.788 -0.714 7.093 1.00 98.38 117 GLY A N 1
ATOM 922 C CA . GLY A 1 117 ? -4.064 -0.783 5.662 1.00 98.38 117 GLY A CA 1
ATOM 923 C C . GLY A 1 117 ? -3.107 0.096 4.860 1.00 98.38 117 GLY A C 1
ATOM 924 O O . GLY A 1 117 ? -2.496 -0.365 3.897 1.00 98.38 117 GLY A O 1
ATOM 925 N N . ALA A 1 118 ? -2.897 1.331 5.309 1.00 98.19 118 ALA A N 1
ATOM 926 C CA . ALA A 1 118 ? -1.989 2.275 4.679 1.00 98.19 118 ALA A CA 1
ATOM 927 C C . ALA A 1 118 ? -0.534 1.796 4.714 1.00 98.19 118 ALA A C 1
ATOM 929 O O . ALA A 1 118 ? 0.155 1.901 3.702 1.00 98.19 118 ALA A O 1
ATOM 930 N N . MET A 1 119 ? -0.069 1.213 5.823 1.00 98.44 119 MET A N 1
ATOM 931 C CA . MET A 1 119 ? 1.282 0.649 5.917 1.00 98.44 119 MET A CA 1
ATOM 932 C C . MET A 1 119 ? 1.489 -0.510 4.934 1.00 98.44 119 MET A C 1
ATOM 934 O O . MET A 1 119 ? 2.519 -0.544 4.259 1.00 98.44 119 MET A O 1
ATOM 938 N N . ILE A 1 120 ? 0.508 -1.413 4.793 1.00 98.75 120 ILE A N 1
ATOM 939 C CA . ILE A 1 120 ? 0.543 -2.489 3.783 1.00 98.75 120 ILE A CA 1
ATOM 940 C C . ILE A 1 120 ? 0.611 -1.891 2.375 1.00 98.75 120 ILE A C 1
ATOM 942 O O . ILE A 1 120 ? 1.471 -2.275 1.579 1.00 98.75 120 ILE A O 1
ATOM 946 N N . GLY A 1 121 ? -0.267 -0.931 2.078 1.00 98.38 121 GLY A N 1
ATOM 947 C CA . GLY A 1 121 ? -0.319 -0.257 0.785 1.00 98.38 121 GLY A CA 1
ATOM 948 C C . GLY A 1 121 ? 0.989 0.453 0.433 1.00 98.38 121 GLY A C 1
ATOM 949 O O . GLY A 1 121 ? 1.485 0.298 -0.679 1.00 98.38 121 GLY A O 1
ATOM 950 N N . LEU A 1 122 ? 1.600 1.167 1.383 1.00 98.06 122 LEU A N 1
ATOM 951 C CA . LEU A 1 122 ? 2.893 1.836 1.197 1.00 98.06 122 LEU A CA 1
ATOM 952 C C . LEU A 1 122 ? 4.027 0.850 0.917 1.00 98.06 122 LEU A C 1
ATOM 954 O O . LEU A 1 122 ? 4.833 1.088 0.020 1.00 98.06 122 LEU A O 1
ATOM 958 N N . GLY A 1 123 ? 4.088 -0.260 1.656 1.00 98.25 123 GLY A N 1
ATOM 959 C CA . GLY A 1 123 ? 5.097 -1.292 1.426 1.00 98.25 123 GLY A CA 1
ATOM 960 C C . GLY A 1 123 ? 4.989 -1.898 0.031 1.00 98.25 123 GLY A C 1
ATOM 961 O O . GLY A 1 123 ? 5.991 -2.015 -0.674 1.00 98.25 123 GLY A O 1
ATOM 962 N N . PHE A 1 124 ? 3.765 -2.226 -0.389 1.00 98.44 124 PHE A N 1
ATOM 963 C CA . PHE A 1 124 ? 3.506 -2.737 -1.732 1.00 98.44 124 PHE A CA 1
ATOM 964 C C . PHE A 1 124 ? 3.857 -1.703 -2.806 1.00 98.44 124 PHE A C 1
ATOM 966 O O . PHE A 1 124 ? 4.623 -2.003 -3.717 1.00 98.44 124 PHE A O 1
ATOM 973 N N . GLY A 1 125 ? 3.344 -0.478 -2.668 1.00 97.38 125 GLY A N 1
ATOM 974 C CA . GLY A 1 125 ? 3.542 0.603 -3.630 1.00 97.38 125 GLY A CA 1
ATOM 975 C C . GLY A 1 125 ? 5.010 0.967 -3.825 1.00 97.38 125 GLY A C 1
ATOM 976 O O . GLY A 1 125 ? 5.443 1.145 -4.957 1.00 97.38 125 GLY A O 1
ATOM 977 N N . MET A 1 126 ? 5.808 0.985 -2.752 1.00 97.56 126 MET A N 1
ATOM 978 C CA . MET A 1 126 ? 7.249 1.241 -2.841 1.00 97.56 126 MET A CA 1
ATOM 979 C C . MET A 1 126 ? 7.959 0.209 -3.721 1.00 97.56 126 MET A C 1
ATOM 981 O O . MET A 1 126 ? 8.807 0.556 -4.543 1.00 97.56 126 MET A O 1
ATOM 985 N N . VAL A 1 127 ? 7.650 -1.072 -3.527 1.00 97.56 127 VAL A N 1
ATOM 986 C CA . VAL A 1 127 ? 8.290 -2.145 -4.291 1.00 97.56 127 VAL A CA 1
ATOM 987 C C . VAL A 1 127 ? 7.775 -2.165 -5.725 1.00 97.56 127 VAL A C 1
ATOM 989 O O . VAL A 1 127 ? 8.568 -2.333 -6.652 1.00 97.56 127 VAL A O 1
ATOM 992 N N . GLU A 1 128 ? 6.484 -1.906 -5.922 1.00 96.25 128 GLU A N 1
ATOM 993 C CA . GLU A 1 128 ? 5.896 -1.741 -7.246 1.00 96.25 128 GLU A CA 1
ATOM 994 C C . GLU A 1 128 ? 6.570 -0.595 -8.020 1.00 96.25 128 GLU A C 1
ATOM 996 O O . GLU A 1 128 ? 7.027 -0.802 -9.145 1.00 96.25 128 GLU A O 1
ATOM 1001 N N . ASP A 1 129 ? 6.730 0.580 -7.406 1.00 96.69 129 ASP A N 1
ATOM 1002 C CA . ASP A 1 129 ? 7.418 1.737 -7.990 1.00 96.69 129 ASP A CA 1
ATOM 1003 C C . ASP A 1 129 ? 8.805 1.366 -8.521 1.00 96.69 129 ASP A C 1
ATOM 1005 O O . ASP A 1 129 ? 9.140 1.692 -9.661 1.00 96.69 129 ASP A O 1
ATOM 1009 N N . ILE A 1 130 ? 9.595 0.621 -7.742 1.00 96.62 130 ILE A N 1
ATOM 1010 C CA . ILE A 1 130 ? 10.934 0.172 -8.151 1.00 96.62 130 ILE A CA 1
ATOM 1011 C C . ILE A 1 130 ? 10.861 -0.690 -9.419 1.00 96.62 130 ILE A C 1
ATOM 1013 O O . ILE A 1 130 ? 11.657 -0.489 -10.343 1.00 96.62 130 ILE A O 1
ATOM 1017 N N . PHE A 1 131 ? 9.906 -1.622 -9.498 1.00 94.88 131 PHE A N 1
ATOM 1018 C CA . PHE A 1 131 ? 9.709 -2.455 -10.688 1.00 94.88 131 PHE A CA 1
ATOM 1019 C C . PHE A 1 131 ? 9.304 -1.627 -11.911 1.00 94.88 131 PHE A C 1
ATOM 1021 O O . PHE A 1 131 ? 9.847 -1.834 -13.003 1.00 94.88 131 PHE A O 1
ATOM 1028 N N . TYR A 1 132 ? 8.409 -0.651 -11.748 1.00 94.88 132 TYR A N 1
ATOM 1029 C CA . TYR A 1 132 ? 8.030 0.252 -12.836 1.00 94.88 132 TYR A CA 1
ATOM 1030 C C . TYR A 1 132 ? 9.199 1.125 -13.288 1.00 94.88 132 TYR A C 1
ATOM 1032 O O . TYR A 1 132 ? 9.437 1.256 -14.484 1.00 94.88 132 TYR A O 1
ATOM 1040 N N . PHE A 1 133 ? 9.990 1.672 -12.369 1.00 96.81 133 PHE A N 1
ATOM 1041 C CA . PHE A 1 133 ? 11.144 2.498 -12.725 1.00 96.81 133 PHE A CA 1
ATOM 1042 C C . PHE A 1 133 ? 12.165 1.703 -13.543 1.00 96.81 133 PHE A C 1
ATOM 1044 O O . PHE A 1 133 ? 12.587 2.142 -14.614 1.00 96.81 133 PHE A O 1
ATOM 1051 N N . VAL A 1 134 ? 12.524 0.500 -13.093 1.00 96.38 134 VAL A N 1
ATOM 1052 C CA . VAL A 1 134 ? 13.506 -0.335 -13.799 1.00 96.38 134 VAL A CA 1
ATOM 1053 C C . VAL A 1 134 ? 12.969 -0.827 -15.144 1.00 96.38 134 VAL A C 1
ATOM 1055 O O . VAL A 1 134 ? 13.702 -0.781 -16.133 1.00 96.38 134 VAL A O 1
ATOM 1058 N N . SER A 1 135 ? 11.708 -1.261 -15.215 1.00 94.75 135 SER A N 1
ATOM 1059 C CA . SER A 1 135 ? 11.109 -1.724 -16.477 1.00 94.75 135 SER A CA 1
ATOM 1060 C C . SER A 1 135 ? 10.993 -0.597 -17.507 1.00 94.75 135 SER A C 1
ATOM 1062 O O . SER A 1 135 ? 11.348 -0.787 -18.670 1.00 94.75 135 SER A O 1
ATOM 1064 N N . GLN A 1 136 ? 10.601 0.606 -17.087 1.00 96.69 136 GLN A N 1
ATOM 1065 C CA . GLN A 1 136 ? 10.482 1.758 -17.984 1.00 96.69 136 GLN A CA 1
ATOM 1066 C C . GLN A 1 136 ? 11.844 2.321 -18.397 1.00 96.69 136 GLN A C 1
ATOM 1068 O O . GLN A 1 136 ? 11.988 2.802 -19.521 1.00 96.69 136 GLN A O 1
ATOM 1073 N N . TYR A 1 137 ? 12.878 2.175 -17.563 1.00 96.69 137 TYR A N 1
ATOM 1074 C CA . TYR A 1 137 ? 14.255 2.413 -17.996 1.00 96.69 137 TYR A CA 1
ATOM 1075 C C . TYR A 1 137 ? 14.695 1.436 -19.093 1.00 96.69 137 TYR A C 1
ATOM 1077 O O . TYR A 1 137 ? 15.335 1.836 -20.063 1.00 96.69 137 TYR A O 1
ATOM 1085 N N . GLN A 1 138 ? 14.362 0.152 -18.962 1.00 95.00 138 GLN A N 1
ATOM 1086 C CA . GLN A 1 138 ? 14.723 -0.854 -19.966 1.00 95.00 138 GLN A CA 1
ATOM 1087 C C . GLN A 1 138 ? 13.993 -0.633 -21.296 1.00 95.00 138 GLN A C 1
ATOM 1089 O O . GLN A 1 138 ? 14.585 -0.857 -22.349 1.00 95.00 138 GLN A O 1
ATOM 1094 N N . ALA A 1 139 ? 12.740 -0.176 -21.250 1.00 94.56 139 ALA A N 1
ATOM 1095 C CA . ALA A 1 139 ? 11.928 0.071 -22.437 1.00 94.56 139 ALA A CA 1
ATOM 1096 C C . ALA A 1 139 ? 12.234 1.416 -23.124 1.00 94.56 139 ALA A C 1
ATOM 1098 O O . ALA A 1 139 ? 12.289 1.478 -24.349 1.00 94.56 139 ALA A O 1
ATOM 1099 N N . GLY A 1 140 ? 12.430 2.489 -22.349 1.00 94.31 140 GLY A N 1
ATOM 1100 C CA . GLY A 1 140 ? 12.504 3.870 -22.850 1.00 94.31 140 GLY A CA 1
ATOM 1101 C C . GLY A 1 140 ? 13.727 4.665 -22.385 1.00 94.31 140 GLY A C 1
ATOM 1102 O O . GLY A 1 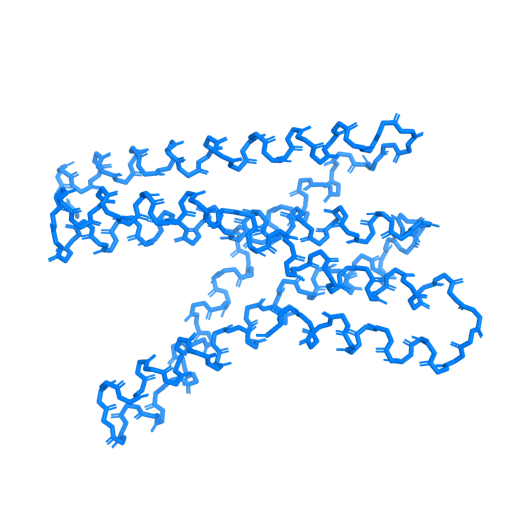140 ? 13.764 5.885 -22.537 1.00 94.31 140 GLY A O 1
ATOM 1103 N N . GLY A 1 141 ? 14.725 4.013 -21.784 1.00 95.88 141 GLY A N 1
ATOM 1104 C CA . GLY A 1 141 ? 15.931 4.666 -21.278 1.00 95.88 141 GLY A CA 1
ATOM 1105 C C . GLY A 1 141 ? 15.650 5.675 -20.159 1.00 95.88 141 GLY A C 1
ATOM 1106 O O . GLY A 1 141 ? 14.702 5.550 -19.385 1.00 95.88 141 GLY A O 1
ATOM 1107 N N . VAL A 1 142 ? 16.498 6.703 -20.057 1.00 96.00 142 VAL A N 1
ATOM 1108 C CA . VAL A 1 142 ? 16.388 7.741 -19.011 1.00 96.00 142 VAL A CA 1
ATOM 1109 C C . VAL A 1 142 ? 15.090 8.547 -19.132 1.00 96.00 142 VAL A C 1
ATOM 1111 O O . VAL A 1 142 ? 14.537 8.962 -18.114 1.00 96.00 142 VAL A O 1
ATOM 1114 N N . GLU A 1 143 ? 14.585 8.746 -20.350 1.00 96.75 143 GLU A N 1
ATOM 1115 C CA . GLU A 1 143 ? 13.330 9.462 -20.590 1.00 96.75 143 GLU A CA 1
ATOM 1116 C C . GLU A 1 143 ? 12.136 8.690 -20.012 1.00 96.75 143 GLU A C 1
ATOM 1118 O O . GLU A 1 143 ? 11.411 9.232 -19.175 1.00 96.75 143 GLU A O 1
ATOM 1123 N N . GLY A 1 144 ? 11.997 7.402 -20.358 1.00 96.31 144 GLY A N 1
ATOM 1124 C CA . GLY A 1 144 ? 10.947 6.531 -19.815 1.00 96.31 144 GLY A CA 1
ATOM 1125 C C . GLY A 1 144 ? 11.018 6.400 -18.292 1.00 96.31 144 GLY A C 1
ATOM 1126 O O . GLY A 1 144 ? 10.005 6.514 -17.599 1.00 96.31 144 GLY A O 1
ATOM 1127 N N . TRP A 1 145 ? 12.230 6.250 -17.753 1.00 96.75 145 TRP A N 1
ATOM 1128 C CA . TRP A 1 145 ? 12.478 6.220 -16.310 1.00 96.75 145 TRP A CA 1
ATOM 1129 C C . TRP A 1 145 ? 12.009 7.499 -15.604 1.00 96.75 145 TRP A C 1
ATOM 1131 O O . TRP A 1 145 ? 11.244 7.434 -14.642 1.00 96.75 145 TRP A O 1
ATOM 1141 N N . THR A 1 146 ? 12.412 8.666 -16.112 1.00 96.25 146 THR A N 1
ATOM 1142 C CA . THR A 1 146 ? 12.090 9.966 -15.501 1.00 96.25 146 THR A CA 1
ATOM 1143 C C . THR A 1 146 ? 10.597 10.275 -15.589 1.00 96.25 146 THR A C 1
ATOM 1145 O O . THR A 1 146 ? 10.002 10.701 -14.599 1.00 96.25 146 THR A O 1
ATOM 1148 N N . ALA A 1 147 ? 9.967 10.021 -16.741 1.00 96.19 147 ALA A N 1
ATOM 1149 C CA . ALA A 1 147 ? 8.527 10.210 -16.916 1.00 96.19 147 ALA A CA 1
ATOM 1150 C C . ALA A 1 147 ? 7.723 9.347 -15.930 1.00 96.19 147 ALA A C 1
ATOM 1152 O O . ALA A 1 147 ? 6.780 9.825 -15.299 1.00 96.19 147 ALA A O 1
ATOM 1153 N N . THR A 1 148 ? 8.147 8.097 -15.741 1.00 96.25 148 THR A N 1
ATOM 1154 C CA . THR A 1 148 ? 7.495 7.157 -14.822 1.00 96.25 148 THR A CA 1
ATOM 1155 C C . THR A 1 148 ? 7.662 7.573 -13.365 1.00 96.25 148 THR A C 1
ATOM 1157 O O . THR A 1 148 ? 6.695 7.511 -12.609 1.00 96.25 148 THR A O 1
ATOM 1160 N N . ILE A 1 149 ? 8.847 8.054 -12.968 1.00 95.94 149 ILE A N 1
ATOM 1161 C CA . ILE A 1 149 ? 9.073 8.602 -11.621 1.00 95.94 149 ILE A CA 1
ATOM 1162 C C . ILE A 1 149 ? 8.106 9.746 -11.339 1.00 95.94 149 ILE A C 1
ATOM 1164 O O . ILE A 1 149 ? 7.457 9.745 -10.294 1.00 95.94 149 ILE A O 1
ATOM 1168 N N . LEU A 1 150 ? 7.980 10.703 -12.261 1.00 94.38 150 LEU A N 1
ATOM 1169 C CA . LEU A 1 150 ? 7.092 11.852 -12.078 1.00 94.38 150 LEU A CA 1
ATOM 1170 C C . LEU A 1 150 ? 5.637 11.409 -11.920 1.00 94.38 150 LEU A C 1
ATOM 1172 O O . LEU A 1 150 ? 4.987 11.799 -10.952 1.00 94.38 150 LEU A O 1
ATOM 1176 N N . LEU A 1 151 ? 5.153 10.550 -12.821 1.00 93.25 151 LEU A N 1
ATOM 1177 C CA . LEU A 1 151 ? 3.783 10.043 -12.774 1.00 93.25 151 LEU A CA 1
ATOM 1178 C C . LEU A 1 151 ? 3.505 9.292 -11.470 1.00 93.25 151 LEU A C 1
ATOM 1180 O O . LEU A 1 151 ? 2.554 9.616 -10.765 1.00 93.25 151 LEU A O 1
ATOM 1184 N N . ARG A 1 152 ? 4.344 8.320 -11.108 1.00 93.06 152 ARG A N 1
ATOM 1185 C CA . ARG A 1 152 ? 4.087 7.465 -9.941 1.00 93.06 152 ARG A CA 1
ATOM 1186 C C . ARG A 1 152 ? 4.274 8.205 -8.621 1.00 93.06 152 ARG A C 1
ATOM 1188 O O . ARG A 1 152 ? 3.482 8.009 -7.707 1.00 93.06 152 ARG A O 1
ATOM 1195 N N . THR A 1 153 ? 5.212 9.151 -8.540 1.00 88.06 153 THR A N 1
ATOM 1196 C CA . THR A 1 153 ? 5.391 9.969 -7.327 1.00 88.06 153 THR A CA 1
ATOM 1197 C C . THR A 1 153 ? 4.152 10.821 -7.032 1.00 88.06 153 THR A C 1
ATOM 1199 O O . THR A 1 153 ? 3.774 10.954 -5.868 1.00 88.06 153 THR A O 1
ATOM 1202 N N . MET A 1 154 ? 3.467 11.342 -8.060 1.00 86.81 154 MET A N 1
ATOM 1203 C CA . MET A 1 154 ? 2.211 12.094 -7.889 1.00 86.81 154 MET A CA 1
ATOM 1204 C C . MET A 1 154 ? 1.071 11.245 -7.311 1.00 86.81 154 MET A C 1
ATOM 1206 O O . MET A 1 154 ? 0.203 11.779 -6.625 1.00 86.81 154 MET A O 1
ATOM 1210 N N . PHE A 1 155 ? 1.092 9.934 -7.558 1.00 86.06 155 PHE A N 1
ATOM 1211 C CA . PHE A 1 155 ? 0.074 8.974 -7.124 1.00 86.06 155 PHE A CA 1
ATOM 1212 C C . PHE A 1 155 ? 0.586 7.991 -6.058 1.00 86.06 155 PHE A C 1
ATOM 1214 O O . PHE A 1 155 ? -0.051 6.976 -5.788 1.00 86.06 155 PHE A O 1
ATOM 1221 N N . SER A 1 156 ? 1.710 8.308 -5.411 1.00 80.88 156 SER A N 1
ATOM 1222 C CA . SER A 1 156 ? 2.401 7.439 -4.441 1.00 80.88 156 SER A CA 1
ATOM 1223 C C . SER A 1 156 ? 1.560 7.075 -3.209 1.00 80.88 156 SER A C 1
ATOM 1225 O O . SER A 1 156 ? 1.840 6.095 -2.522 1.00 80.88 156 SER A O 1
ATOM 1227 N N . LEU A 1 157 ? 0.490 7.831 -2.947 1.00 89.31 157 LEU A N 1
ATOM 1228 C CA . LEU A 1 157 ? -0.466 7.572 -1.873 1.00 89.31 157 LEU A CA 1
ATOM 1229 C C . LEU A 1 157 ? -1.588 6.600 -2.235 1.00 89.31 157 LEU A C 1
ATOM 1231 O O . LEU A 1 157 ? -2.292 6.157 -1.329 1.00 89.31 157 LEU A O 1
ATOM 1235 N N . ASN A 1 158 ? -1.787 6.275 -3.513 1.00 93.44 158 ASN A N 1
ATOM 1236 C CA . ASN A 1 158 ? -2.963 5.525 -3.954 1.00 93.44 158 ASN A CA 1
ATOM 1237 C C . ASN A 1 158 ? -3.074 4.172 -3.248 1.00 93.44 158 ASN A C 1
ATOM 1239 O O . ASN A 1 158 ? -4.110 3.882 -2.661 1.00 93.44 158 ASN A O 1
ATOM 1243 N N . HIS A 1 159 ? -1.994 3.386 -3.204 1.00 96.12 159 HIS A N 1
ATOM 1244 C CA . HIS A 1 159 ? -2.018 2.094 -2.513 1.00 96.12 159 HIS A CA 1
ATOM 1245 C C . HIS A 1 159 ? -2.296 2.236 -1.014 1.00 96.12 159 HIS A C 1
ATOM 1247 O O . HIS A 1 159 ? -3.057 1.454 -0.451 1.00 96.12 159 HIS A O 1
ATOM 1253 N N . ALA A 1 160 ? -1.706 3.245 -0.365 1.00 97.12 160 ALA A N 1
ATOM 1254 C CA . ALA A 1 160 ? -1.953 3.513 1.048 1.00 97.12 160 ALA A CA 1
ATOM 1255 C C . ALA A 1 160 ? -3.433 3.842 1.300 1.00 97.12 160 ALA A C 1
ATOM 1257 O O . ALA A 1 160 ? -4.038 3.350 2.251 1.00 97.12 160 ALA A O 1
ATOM 1258 N N . LEU A 1 161 ? -4.025 4.650 0.418 1.00 96.69 161 LEU A N 1
ATOM 1259 C CA . LEU A 1 161 ? -5.425 5.042 0.484 1.00 96.69 161 LEU A CA 1
ATOM 1260 C C . LEU A 1 161 ? -6.351 3.847 0.246 1.00 96.69 161 LEU A C 1
ATOM 1262 O O . LEU A 1 161 ? -7.208 3.585 1.085 1.00 96.69 161 LEU A O 1
ATOM 1266 N N . PHE A 1 162 ? -6.170 3.102 -0.845 1.00 97.62 162 PHE A N 1
ATOM 1267 C CA . PHE A 1 162 ? -7.039 1.980 -1.216 1.00 97.62 162 PHE A CA 1
ATOM 1268 C C . PHE A 1 162 ? -7.032 0.882 -0.154 1.00 97.62 162 PHE A C 1
ATOM 1270 O O . PHE A 1 162 ? -8.077 0.539 0.409 1.00 97.62 162 PHE A O 1
ATOM 1277 N N . THR A 1 163 ? -5.852 0.402 0.235 1.00 98.38 163 THR A N 1
ATOM 1278 C CA . THR A 1 163 ? -5.761 -0.623 1.276 1.00 98.38 163 THR A CA 1
ATOM 1279 C C . THR A 1 163 ? -6.196 -0.072 2.644 1.00 98.38 163 THR A C 1
ATOM 1281 O O . THR A 1 163 ? -6.790 -0.799 3.445 1.00 98.38 163 THR A O 1
ATOM 1284 N N . GLY A 1 164 ? -6.009 1.228 2.902 1.00 98.31 164 GLY A N 1
ATOM 1285 C CA . GLY A 1 164 ? -6.573 1.927 4.061 1.00 98.31 164 GLY A CA 1
ATOM 1286 C C . GLY A 1 164 ? -8.107 1.888 4.113 1.00 98.31 164 GLY A C 1
ATOM 1287 O O . GLY A 1 164 ? -8.670 1.678 5.187 1.00 98.31 164 GLY A O 1
ATOM 1288 N N . VAL A 1 165 ? -8.802 2.005 2.974 1.00 98.38 165 VAL A N 1
ATOM 1289 C CA . VAL A 1 165 ? -10.273 1.861 2.891 1.00 98.38 165 VAL A CA 1
ATOM 1290 C C . VAL A 1 165 ? -10.713 0.427 3.214 1.00 98.38 165 VAL A C 1
ATOM 1292 O O . VAL A 1 165 ? -11.689 0.232 3.946 1.00 98.38 165 VAL A O 1
ATOM 1295 N N . THR A 1 166 ? -9.964 -0.584 2.764 1.00 98.69 166 THR A N 1
ATOM 1296 C CA . THR A 1 166 ? -10.196 -1.982 3.181 1.00 98.69 166 THR A CA 1
ATOM 1297 C C . THR A 1 166 ? -10.029 -2.138 4.696 1.00 98.69 166 THR A C 1
ATOM 1299 O O . THR A 1 166 ? -10.880 -2.730 5.367 1.00 98.69 166 THR A O 1
ATOM 1302 N N . GLY A 1 167 ? -8.971 -1.547 5.254 1.00 98.50 167 GLY A N 1
ATOM 1303 C CA . GLY A 1 167 ? -8.704 -1.517 6.692 1.00 98.50 167 GLY A CA 1
ATOM 1304 C C . GLY A 1 167 ? -9.807 -0.847 7.506 1.00 98.50 167 GLY A C 1
ATOM 1305 O O . GLY A 1 167 ? -10.248 -1.404 8.513 1.00 98.50 167 GLY A O 1
ATOM 1306 N N . LEU A 1 168 ? -10.3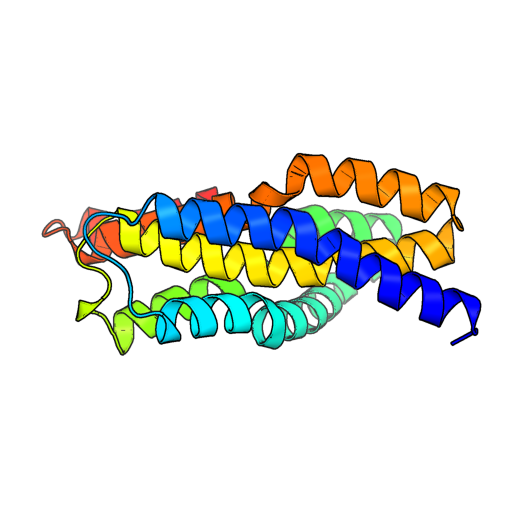36 0.283 7.030 1.00 98.56 168 LEU A N 1
ATOM 1307 C CA . LEU A 1 168 ? -11.491 0.960 7.623 1.00 98.56 168 LEU A CA 1
ATOM 1308 C C . LEU A 1 168 ? -12.718 0.040 7.680 1.00 98.56 168 LEU A C 1
ATOM 1310 O O . LEU A 1 168 ? -13.388 -0.040 8.712 1.00 98.56 168 LEU A O 1
ATOM 1314 N N . GLY A 1 169 ? -13.010 -0.670 6.587 1.00 98.50 169 GLY A N 1
ATOM 1315 C CA . GLY A 1 169 ? -14.124 -1.616 6.519 1.00 98.50 169 GLY A CA 1
ATOM 1316 C C . GLY A 1 169 ? -13.999 -2.752 7.539 1.00 98.50 169 GLY A C 1
ATOM 1317 O O . GLY A 1 169 ? -14.969 -3.097 8.220 1.00 98.50 169 GLY A O 1
ATOM 1318 N N . ILE A 1 170 ? -12.790 -3.296 7.691 1.00 98.44 170 ILE A N 1
ATOM 1319 C CA . ILE A 1 170 ? -12.472 -4.349 8.665 1.00 98.44 170 ILE A CA 1
ATOM 1320 C C . ILE A 1 170 ? -12.593 -3.836 10.107 1.00 98.44 170 ILE A C 1
ATOM 1322 O O . ILE A 1 170 ? -13.243 -4.482 10.935 1.00 98.44 170 ILE A O 1
ATOM 1326 N N . ALA A 1 171 ? -12.045 -2.658 10.411 1.00 98.12 171 ALA A N 1
ATOM 1327 C CA . ALA A 1 171 ? -12.161 -2.051 11.736 1.00 98.12 171 ALA A CA 1
ATOM 1328 C C . ALA A 1 171 ? -13.623 -1.743 12.096 1.00 98.12 171 ALA A C 1
ATOM 1330 O O . ALA A 1 171 ? -14.092 -2.096 13.181 1.00 98.12 171 ALA A O 1
ATOM 1331 N N . ALA A 1 172 ? -14.400 -1.189 11.160 1.00 98.38 172 ALA A N 1
ATOM 1332 C CA . ALA A 1 172 ? -15.827 -0.935 11.355 1.00 98.38 172 ALA A CA 1
ATOM 1333 C C . ALA A 1 172 ? -16.611 -2.219 11.677 1.00 98.38 172 ALA A C 1
ATOM 1335 O O . ALA A 1 172 ? -17.483 -2.218 12.553 1.00 98.38 172 ALA A O 1
ATOM 1336 N N . ALA A 1 173 ? -16.277 -3.333 11.020 1.00 97.81 173 ALA A N 1
ATOM 1337 C CA . ALA A 1 173 ? -16.868 -4.635 11.311 1.00 97.81 173 ALA A CA 1
ATOM 1338 C C . ALA A 1 173 ? -16.494 -5.168 12.701 1.00 97.81 173 ALA A C 1
ATOM 1340 O O . ALA A 1 173 ? -17.343 -5.750 13.379 1.00 97.81 173 ALA A O 1
ATOM 1341 N N . LYS A 1 174 ? -15.256 -4.950 13.156 1.00 97.19 174 LYS A N 1
ATOM 1342 C CA . LYS A 1 174 ? -14.812 -5.351 14.501 1.00 97.19 174 LYS A CA 1
ATOM 1343 C C . LYS A 1 174 ? -15.545 -4.574 15.595 1.00 97.19 174 LYS A C 1
ATOM 1345 O O . LYS A 1 174 ? -15.948 -5.166 16.596 1.00 97.19 174 LYS A O 1
ATOM 1350 N N . LEU A 1 175 ? -15.719 -3.265 15.414 1.00 97.44 175 LEU A N 1
ATOM 1351 C CA . LEU A 1 175 ? -16.219 -2.356 16.456 1.00 97.44 175 LEU A CA 1
ATOM 1352 C C . LEU A 1 175 ? -17.749 -2.322 16.568 1.00 97.44 175 LEU A C 1
ATOM 1354 O O . LEU A 1 175 ? -18.298 -1.964 17.612 1.00 97.44 175 LEU A O 1
ATOM 1358 N N . THR A 1 176 ? -18.466 -2.705 15.513 1.00 97.31 176 THR A N 1
ATOM 1359 C CA . THR A 1 176 ? -19.930 -2.638 15.485 1.00 97.31 176 THR A CA 1
ATOM 1360 C C . THR A 1 176 ? -20.621 -3.816 16.183 1.00 97.31 176 THR A C 1
ATOM 1362 O O . THR A 1 176 ? -20.171 -4.965 16.170 1.00 97.31 176 THR A O 1
ATOM 1365 N N . ARG A 1 177 ? -21.815 -3.557 16.732 1.00 96.06 177 ARG A N 1
ATOM 1366 C CA . ARG A 1 177 ? -22.746 -4.602 17.201 1.00 96.06 177 ARG A CA 1
ATOM 1367 C C . ARG A 1 177 ? -23.749 -5.039 16.128 1.00 96.06 177 ARG A C 1
ATOM 1369 O O . ARG A 1 177 ? -24.402 -6.063 16.303 1.00 96.06 177 ARG A O 1
ATOM 1376 N N . ASN A 1 178 ? -23.873 -4.296 15.027 1.00 97.44 178 ASN A N 1
ATOM 1377 C CA . ASN A 1 178 ? -24.844 -4.575 13.971 1.00 97.44 178 ASN A CA 1
ATOM 1378 C C . ASN A 1 178 ? -24.309 -5.635 12.990 1.00 97.44 178 ASN A C 1
ATOM 1380 O O . ASN A 1 178 ? -23.322 -5.401 12.297 1.00 97.44 178 ASN A O 1
ATOM 1384 N N . ASN A 1 179 ? -24.999 -6.775 12.887 1.00 96.25 179 ASN A N 1
ATOM 1385 C CA . ASN A 1 179 ? -24.599 -7.885 12.016 1.00 96.25 179 ASN A CA 1
ATOM 1386 C C . ASN A 1 179 ? -24.544 -7.517 10.525 1.00 96.25 179 ASN A C 1
ATOM 1388 O O . ASN A 1 179 ? -23.694 -8.048 9.817 1.00 96.25 179 ASN A O 1
ATOM 1392 N N . MET A 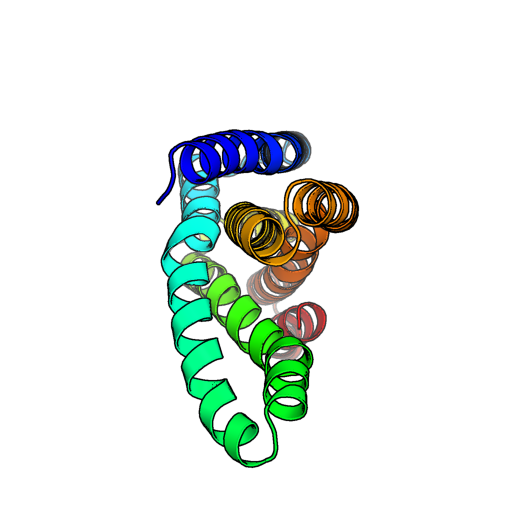1 180 ? -25.389 -6.597 10.047 1.00 96.69 180 MET A N 1
ATOM 1393 C CA . MET A 1 180 ? -25.305 -6.134 8.658 1.00 96.69 180 MET A CA 1
ATOM 1394 C C . MET A 1 180 ? -23.996 -5.391 8.404 1.00 96.69 180 MET A C 1
ATOM 1396 O O . MET A 1 180 ? -23.348 -5.631 7.395 1.00 96.69 180 MET A O 1
ATOM 1400 N N . VAL A 1 181 ? -23.572 -4.534 9.337 1.00 96.75 181 VAL A N 1
ATOM 1401 C CA . VAL A 1 181 ? -22.321 -3.773 9.206 1.00 96.75 181 VAL A CA 1
ATOM 1402 C C . VAL A 1 181 ? -21.109 -4.704 9.284 1.00 96.75 181 VAL A C 1
ATOM 1404 O O . VAL A 1 181 ? -20.168 -4.519 8.522 1.00 96.75 181 VAL A O 1
ATOM 1407 N N . LYS A 1 182 ? -21.157 -5.755 10.117 1.00 95.62 182 LYS A N 1
ATOM 1408 C CA . LYS A 1 182 ? -20.086 -6.768 10.194 1.00 95.62 182 LYS A CA 1
ATOM 1409 C C . LYS A 1 182 ? -19.781 -7.436 8.854 1.00 95.62 182 LYS A C 1
ATOM 1411 O O . LYS A 1 182 ? -18.637 -7.796 8.610 1.00 95.62 182 LYS A O 1
ATOM 1416 N N . ILE A 1 183 ? -20.803 -7.621 8.021 1.00 94.88 183 ILE A N 1
ATOM 1417 C CA . ILE A 1 183 ? -20.676 -8.279 6.716 1.00 94.88 183 ILE A CA 1
ATOM 1418 C C . ILE A 1 183 ? -20.436 -7.244 5.614 1.00 94.88 183 ILE A C 1
ATOM 1420 O O . ILE A 1 183 ? -19.563 -7.428 4.772 1.00 94.88 183 ILE A O 1
ATOM 1424 N N . ALA A 1 184 ? -21.193 -6.147 5.619 1.00 97.44 184 ALA A N 1
ATOM 1425 C CA . ALA A 1 184 ? -21.148 -5.158 4.551 1.00 97.44 184 ALA A CA 1
ATOM 1426 C C . ALA A 1 184 ? -19.877 -4.303 4.589 1.00 97.44 184 ALA A C 1
ATOM 1428 O O . ALA A 1 184 ? -19.326 -4.017 3.534 1.00 97.44 184 ALA A O 1
ATOM 1429 N N . ALA A 1 185 ? -19.394 -3.896 5.767 1.00 97.69 185 ALA A N 1
ATOM 1430 C CA . ALA A 1 185 ? -18.281 -2.949 5.855 1.00 97.69 185 ALA A CA 1
ATOM 1431 C C . ALA A 1 185 ? -16.962 -3.487 5.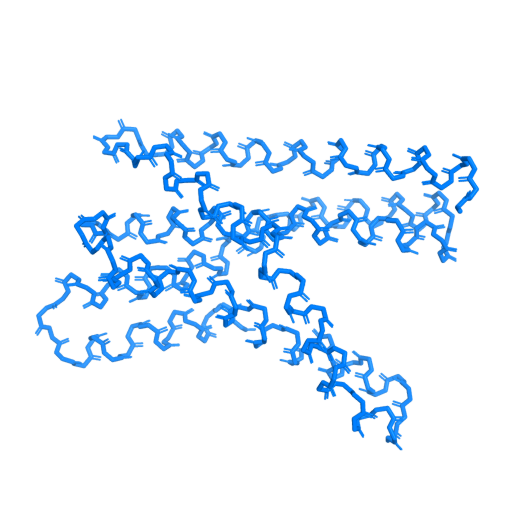266 1.00 97.69 185 ALA A C 1
ATOM 1433 O O . ALA A 1 185 ? -16.358 -2.755 4.485 1.00 97.69 185 ALA A O 1
ATOM 1434 N N . PRO A 1 186 ? -16.523 -4.737 5.529 1.00 97.31 186 PRO A N 1
ATOM 1435 C CA . PRO A 1 186 ? -15.304 -5.268 4.919 1.00 97.31 186 PRO A CA 1
ATOM 1436 C C . PRO A 1 186 ? -15.447 -5.428 3.405 1.00 97.31 186 PRO A C 1
ATOM 1438 O O . PRO A 1 186 ? -14.524 -5.103 2.668 1.00 97.31 186 PRO A O 1
ATOM 1441 N N . PHE A 1 187 ? -16.620 -5.875 2.940 1.00 97.25 187 PHE A N 1
ATOM 1442 C CA . PHE A 1 187 ? -16.896 -6.029 1.512 1.00 97.25 187 PHE A CA 1
ATOM 1443 C C . PHE A 1 187 ? -16.890 -4.682 0.785 1.00 97.25 187 PHE A C 1
ATOM 1445 O O . PHE A 1 187 ? -16.222 -4.541 -0.229 1.00 97.25 187 PHE A O 1
ATOM 1452 N N . LEU A 1 188 ? -17.576 -3.673 1.327 1.00 98.06 188 LEU A N 1
ATOM 1453 C CA . LEU A 1 188 ? -17.590 -2.323 0.761 1.00 98.06 188 LEU A CA 1
ATOM 1454 C C . LEU A 1 188 ? -16.215 -1.656 0.835 1.00 98.06 188 LEU A C 1
ATOM 1456 O O . LEU A 1 188 ? -15.844 -0.949 -0.094 1.00 98.06 188 LEU A O 1
ATOM 1460 N N . GLY A 1 189 ? -15.462 -1.892 1.913 1.00 97.88 189 GLY A N 1
ATOM 1461 C CA . GLY A 1 189 ? -14.090 -1.411 2.047 1.00 97.88 189 GLY A CA 1
ATOM 1462 C C . GLY A 1 189 ? -13.185 -1.984 0.958 1.00 97.88 189 GLY A C 1
ATOM 1463 O O . GLY A 1 189 ? -12.486 -1.237 0.284 1.00 97.88 189 GLY A O 1
ATOM 1464 N N . TRP A 1 190 ? -13.266 -3.296 0.731 1.00 98.06 190 TRP A N 1
ATOM 1465 C CA . TRP A 1 190 ? -12.538 -3.970 -0.343 1.00 98.06 190 TRP A CA 1
ATOM 1466 C C . TRP A 1 190 ? -12.997 -3.514 -1.737 1.00 98.06 190 TRP A C 1
ATOM 1468 O O . TRP A 1 190 ? -12.164 -3.172 -2.566 1.00 98.06 190 TRP A O 1
ATOM 1478 N N . CYS A 1 191 ? -14.306 -3.399 -1.987 1.00 97.31 191 CYS A N 1
ATOM 1479 C CA . CYS A 1 191 ? -14.826 -2.869 -3.253 1.00 97.31 191 CYS A CA 1
ATOM 1480 C C . CYS A 1 191 ? -14.453 -1.404 -3.510 1.00 97.31 191 CYS A C 1
ATOM 1482 O O . CYS A 1 191 ? -14.490 -0.979 -4.653 1.00 97.31 191 CYS A O 1
ATOM 1484 N N . GLY A 1 192 ? -14.174 -0.615 -2.470 1.00 96.19 192 GLY A N 1
ATOM 1485 C CA . GLY A 1 192 ? -13.677 0.752 -2.624 1.00 96.19 192 GLY A CA 1
ATOM 1486 C C . GLY A 1 192 ? -12.172 0.830 -2.890 1.00 96.19 192 GLY A C 1
ATOM 1487 O O . GLY A 1 192 ? -11.689 1.896 -3.265 1.00 96.19 192 GLY A O 1
ATOM 1488 N N . ALA A 1 193 ? -11.441 -0.262 -2.656 1.00 95.88 193 ALA A N 1
ATOM 1489 C CA . ALA A 1 193 ? -10.006 -0.366 -2.899 1.00 95.88 193 ALA A CA 1
ATOM 1490 C C . ALA A 1 193 ? -9.683 -0.884 -4.311 1.00 95.88 193 ALA A C 1
ATOM 1492 O O . ALA A 1 193 ? -8.670 -0.486 -4.881 1.00 95.88 193 ALA A O 1
ATOM 1493 N N . VAL A 1 194 ? -10.538 -1.770 -4.836 1.00 93.56 194 VAL A N 1
ATOM 1494 C CA . VAL A 1 194 ? -10.486 -2.346 -6.192 1.00 93.56 194 VAL A CA 1
ATOM 1495 C C . VAL A 1 194 ? -11.079 -1.382 -7.212 1.00 93.56 194 VAL A C 1
ATOM 1497 O O . VAL A 1 194 ? -10.445 -1.208 -8.275 1.00 93.56 194 VAL A O 1
#

Secondary structure (DSSP, 8-state):
--HHHHHHHHHHHHHHHHHHHHHHHHHHHH--SSPPPHHHHHHHHHHIIIIIHHHHHHHHHHHHHHHHTT-HHHHHHHIIIIIHHHHHHHHHHHHHHHHHHH-GGG--SHHHHHHHHHHHHHHHHHHHHHHHHHHHHHHHHHHHHHHHHHHHHHTTTHHHHHHHHHHHHHHHHHH---HHHHHHHHHHHHHHH-